Protein AF-A0A1B7MYD4-F1 (afdb_monomer)

Foldseek 3Di:
DPDPDDDDDPPDDCVPQVDPCSVVVADPLHPQCVCVVVQWGFDWDFAQAWKQFPPPRDIDGGRDIFRWTWHFDQADVPHTKIKTWGADPVDRFIWIWIQDPVVRDIDTDDRIGGDDPDDDCVVVVHDDPPPPVPPPQPPDPVSVVVVVVVVVCCCVVPVVVVVVVVVVVVVVCVVCVPVVVVVVVVVVVVVVVVVVVVVVVVVVVCVVVVPDDD

Organism: NCBI:txid1314800

Secondary structure (DSSP, 8-state):
---S--PPPTT--HHHHSSHHHHTT--TTGGGGTTGGGTEEEEEEE-SS-EEETTT--EE-TT-EEEEEEEEEEEETTEEEEEEEEE-SSSS-EEEEEEETTTTEEEEEESEEE---S--TTTTTPPPSS-TTS-S--SSHHHHHHHHHHHHHHIIIIIHHHHHHHHHHHHHHHS-HHHHHHHHHHHHHHHHHHHHHHHHHHHHHHHHHT----

Solvent-accessible surface area (backbone atoms only — not comparable to full-atom values): 12726 Å² total; per-residue (Å²): 133,83,78,88,75,77,92,73,63,94,86,67,48,63,90,81,39,76,43,77,40,54,66,66,76,41,60,93,65,48,80,36,44,75,42,44,93,77,55,28,39,54,40,84,40,60,36,92,53,40,31,30,34,65,75,77,69,47,81,42,60,52,62,50,77,38,77,16,42,34,31,78,77,52,59,62,89,91,47,72,23,42,34,36,40,33,67,48,93,89,48,92,43,56,28,34,37,31,51,36,81,90,77,75,40,76,43,70,78,38,45,43,42,74,60,83,79,78,83,55,39,75,84,71,76,40,79,51,91,62,64,80,83,56,63,79,70,58,94,46,71,63,63,50,50,49,52,53,50,49,51,50,48,44,42,59,71,48,48,47,57,50,50,51,50,53,47,52,53,49,50,62,55,62,76,48,55,65,63,54,50,50,53,52,52,53,50,51,56,54,52,51,50,54,51,51,50,52,50,52,53,51,52,55,48,30,65,76,69,72,53,84,92,128

InterPro domains:
  IPR007590 Saf4/Yju2 protein [PF04502] (6-209)
  IPR007590 Saf4/Yju2 protein [PTHR12111] (4-205)

Nearest PDB structures (foldseek):
  5yzg-assembly1_Y  TM=6.586E-01  e=5.890E-10  Homo sapiens
  6zym-assembly1_u  TM=7.096E-01  e=1.406E-08  Homo sapiens
  6j6q-assembly1_F  TM=5.562E-01  e=5.679E-09  Saccharomyces cerevisiae S288C
  7b9v-assembly1_D  TM=4.934E-01  e=3.045E-09  Saccharomyces cerevisiae
  5lj5-assembly1_D  TM=7.933E-01  e=2.438E-06  Saccharomyces cerevisiae

Structure (mmCIF, N/CA/C/O backbone):
data_AF-A0A1B7MYD4-F1
#
_entry.id   AF-A0A1B7MYD4-F1
#
loop_
_atom_site.group_PDB
_atom_site.id
_atom_site.type_symbol
_atom_site.label_atom_id
_atom_site.label_alt_id
_atom_site.label_comp_id
_atom_site.label_asym_id
_atom_site.label_entity_id
_atom_site.label_seq_id
_atom_site.pdbx_PDB_ins_code
_atom_site.Cartn_x
_atom_site.Cartn_y
_atom_site.Cartn_z
_atom_site.occupancy
_atom_site.B_iso_or_equiv
_atom_site.auth_seq_id
_atom_site.auth_comp_id
_atom_site.auth_asym_id
_atom_site.auth_atom_id
_atom_site.pdbx_PDB_model_num
ATOM 1 N N . MET A 1 1 ? 19.380 27.736 -0.961 1.00 52.41 1 MET A N 1
ATOM 2 C CA . MET A 1 1 ? 19.173 28.518 -2.198 1.00 52.41 1 MET A CA 1
ATOM 3 C C . MET A 1 1 ? 19.553 27.646 -3.382 1.00 52.41 1 MET A C 1
ATOM 5 O O . MET A 1 1 ? 20.668 27.143 -3.414 1.00 52.41 1 MET A O 1
ATOM 9 N N . GLN A 1 2 ? 18.617 27.383 -4.291 1.00 67.00 2 GLN A N 1
ATOM 10 C CA . GLN A 1 2 ? 18.886 26.637 -5.522 1.00 67.00 2 GLN A CA 1
ATOM 11 C C . GLN A 1 2 ? 19.691 27.554 -6.458 1.00 67.00 2 GLN A C 1
ATOM 13 O O . GLN A 1 2 ? 19.323 28.714 -6.629 1.00 67.00 2 GLN A O 1
ATOM 18 N N . GLY A 1 3 ? 20.831 27.093 -6.978 1.00 76.25 3 GLY A N 1
ATOM 19 C CA . GLY A 1 3 ? 21.724 27.937 -7.779 1.00 76.25 3 GLY A CA 1
ATOM 20 C C . GLY A 1 3 ? 21.056 28.401 -9.075 1.00 76.25 3 GLY A C 1
ATOM 21 O O . GLY A 1 3 ? 20.608 27.565 -9.858 1.00 76.25 3 GLY A O 1
ATOM 22 N N . PHE A 1 4 ? 21.003 29.719 -9.293 1.00 79.12 4 PHE A N 1
ATOM 23 C CA . PHE A 1 4 ? 20.390 30.331 -10.481 1.00 79.12 4 PHE A CA 1
ATOM 24 C C . PHE A 1 4 ? 21.188 30.067 -11.763 1.00 79.12 4 PHE A C 1
ATOM 26 O O . PHE A 1 4 ? 20.603 29.827 -12.814 1.00 79.12 4 PHE A O 1
ATOM 33 N N . ASN A 1 5 ? 22.520 30.048 -11.668 1.00 86.31 5 ASN A N 1
ATOM 34 C CA . ASN A 1 5 ? 23.398 29.907 -12.824 1.00 86.31 5 ASN A CA 1
ATOM 35 C C . ASN A 1 5 ? 24.156 28.578 -12.781 1.00 86.31 5 ASN A C 1
ATOM 37 O O . ASN A 1 5 ? 24.665 28.164 -11.738 1.00 86.31 5 ASN A O 1
ATOM 41 N N . LYS A 1 6 ? 24.246 27.917 -13.938 1.00 82.75 6 LYS A N 1
ATOM 42 C CA . LYS A 1 6 ? 25.077 26.728 -14.159 1.00 82.75 6 LYS A CA 1
ATOM 43 C C . LYS A 1 6 ? 26.272 27.135 -15.011 1.00 82.75 6 LYS A C 1
ATOM 45 O O . LYS A 1 6 ? 26.106 27.873 -15.976 1.00 82.75 6 LYS A O 1
ATOM 50 N N . TYR A 1 7 ? 27.460 26.650 -14.663 1.00 85.81 7 TYR A N 1
ATOM 51 C CA . TYR A 1 7 ? 28.643 26.846 -15.494 1.00 85.81 7 TYR A CA 1
ATOM 52 C C . TYR A 1 7 ? 28.530 26.009 -16.774 1.00 85.81 7 TYR A C 1
ATOM 54 O O . TYR A 1 7 ? 28.394 24.782 -16.705 1.00 85.81 7 TYR A O 1
ATOM 62 N N . TYR A 1 8 ? 28.610 26.680 -17.921 1.00 86.44 8 TYR A N 1
ATOM 63 C CA . TYR A 1 8 ? 28.748 26.063 -19.235 1.00 86.44 8 TYR A CA 1
ATOM 64 C C . TYR A 1 8 ? 30.209 26.216 -19.687 1.00 86.44 8 TYR A C 1
ATOM 66 O O . TYR A 1 8 ? 30.733 27.329 -19.621 1.00 86.44 8 TYR A O 1
ATOM 74 N N . PRO A 1 9 ? 30.890 25.126 -20.088 1.00 88.19 9 PRO A N 1
ATOM 75 C CA . PRO A 1 9 ? 32.238 25.196 -20.648 1.00 88.19 9 PRO A CA 1
ATOM 76 C C . PRO A 1 9 ? 32.290 26.111 -21.881 1.00 88.19 9 PRO A C 1
ATOM 78 O O . PRO A 1 9 ? 31.302 26.168 -22.611 1.00 88.19 9 PRO A O 1
ATOM 81 N N . PRO A 1 10 ? 33.422 26.783 -22.151 1.00 88.19 10 PRO A N 1
ATOM 82 C CA . PRO A 1 10 ? 33.559 27.673 -23.307 1.00 88.19 10 PRO A CA 1
ATOM 83 C C . PRO A 1 10 ? 33.382 26.951 -24.653 1.00 88.19 10 PRO A C 1
ATOM 85 O O . PRO A 1 10 ? 32.930 27.567 -25.609 1.00 88.19 10 PRO A O 1
ATOM 88 N N . ASP A 1 11 ? 33.662 25.647 -24.707 1.00 87.81 11 ASP A N 1
ATOM 89 C CA . ASP A 1 11 ? 33.512 24.813 -25.909 1.00 87.81 11 ASP A CA 1
ATOM 90 C C . ASP A 1 11 ? 32.080 24.263 -26.103 1.00 87.81 11 ASP A C 1
ATOM 92 O O . ASP A 1 11 ? 31.819 23.495 -27.029 1.00 87.81 11 ASP A O 1
ATOM 96 N N . TYR A 1 12 ? 31.141 24.584 -25.202 1.00 87.25 12 TYR A N 1
ATOM 97 C CA . TYR A 1 12 ? 29.774 24.066 -25.256 1.00 87.25 12 TYR A CA 1
ATOM 98 C C . TYR A 1 12 ? 28.909 24.857 -26.247 1.00 87.25 12 TYR A C 1
ATOM 100 O O . TYR A 1 12 ? 28.368 25.910 -25.915 1.00 87.25 12 TYR A O 1
ATOM 108 N N . ASP A 1 13 ? 28.693 24.279 -27.427 1.00 86.56 13 ASP A N 1
ATOM 109 C CA . ASP A 1 13 ? 27.669 24.723 -28.377 1.00 86.56 13 ASP A CA 1
ATOM 110 C C . ASP A 1 13 ? 26.293 24.087 -28.064 1.00 86.56 13 ASP A C 1
ATOM 112 O O . ASP A 1 13 ? 26.156 22.855 -28.131 1.00 86.56 13 ASP A O 1
ATOM 116 N N . PRO A 1 14 ? 25.236 24.877 -27.774 1.00 84.31 14 PRO A N 1
ATOM 117 C CA . PRO A 1 14 ? 23.905 24.346 -27.470 1.00 84.31 14 PRO A CA 1
ATOM 118 C C . PRO A 1 14 ? 23.281 23.581 -28.647 1.00 84.31 14 PRO A C 1
ATOM 120 O O . PRO A 1 14 ? 22.632 22.558 -28.422 1.00 84.31 14 PRO A O 1
ATOM 123 N N . ASP A 1 15 ? 23.545 24.012 -29.884 1.00 83.44 15 ASP A N 1
ATOM 124 C CA . ASP A 1 15 ? 22.997 23.393 -31.099 1.00 83.44 15 ASP A CA 1
ATOM 125 C C . ASP A 1 15 ? 23.606 22.015 -31.387 1.00 83.44 15 ASP A C 1
ATOM 127 O O . ASP A 1 15 ? 22.936 21.131 -31.918 1.00 83.44 15 ASP A O 1
ATOM 131 N N . LYS A 1 16 ? 24.873 21.801 -31.004 1.00 82.31 16 LYS A N 1
ATOM 132 C CA . LYS A 1 16 ? 25.587 20.535 -31.233 1.00 82.31 16 LYS A CA 1
ATOM 133 C C . LYS A 1 16 ? 25.416 19.547 -30.088 1.00 82.31 16 LYS A C 1
ATOM 135 O O . LYS A 1 16 ? 25.336 18.344 -30.319 1.00 82.31 16 LYS A O 1
ATOM 140 N N . HIS A 1 17 ? 25.401 20.034 -28.848 1.00 77.06 17 HIS A N 1
ATOM 141 C CA . HIS A 1 17 ? 25.463 19.166 -27.675 1.00 77.06 17 HIS A CA 1
ATOM 142 C C . HIS A 1 17 ? 24.115 18.933 -26.999 1.00 77.06 17 HIS A C 1
ATOM 144 O O . HIS A 1 17 ? 24.024 17.988 -26.220 1.00 77.06 17 HIS A O 1
ATOM 150 N N . THR A 1 18 ? 23.079 19.733 -27.295 1.00 82.38 18 THR A N 1
ATOM 151 C CA . THR A 1 18 ? 21.705 19.674 -26.743 1.00 82.38 18 THR A CA 1
ATOM 152 C C . THR A 1 18 ? 21.609 19.853 -25.217 1.00 82.38 18 THR A C 1
ATOM 154 O O . THR A 1 18 ? 20.800 20.636 -24.729 1.00 82.38 18 THR A O 1
ATOM 157 N N . SER A 1 19 ? 22.419 19.141 -24.428 1.00 83.06 19 SER A N 1
ATOM 158 C CA . SER A 1 19 ? 22.513 19.245 -22.975 1.00 83.06 19 SER A CA 1
ATOM 159 C C . SER A 1 19 ? 23.955 19.103 -22.479 1.00 83.06 19 SER A C 1
ATOM 161 O O . SER A 1 19 ? 24.773 18.376 -23.045 1.00 83.06 19 SER A O 1
ATOM 163 N N . LEU A 1 20 ? 24.250 19.711 -21.327 1.00 83.81 20 LEU A N 1
ATOM 164 C CA . LEU A 1 20 ? 25.555 19.591 -20.661 1.00 83.81 20 LEU A CA 1
ATOM 165 C C . LEU A 1 20 ? 25.910 18.138 -20.283 1.00 83.81 20 LEU A C 1
ATOM 167 O O . LEU A 1 20 ? 27.082 17.781 -20.182 1.00 83.81 20 LEU A O 1
ATOM 171 N N . ASN A 1 21 ? 24.900 17.292 -20.071 1.00 83.75 21 ASN A N 1
ATOM 172 C CA . ASN A 1 21 ? 25.087 15.869 -19.793 1.00 83.75 21 ASN A CA 1
ATOM 173 C C . ASN A 1 21 ? 25.584 15.122 -21.036 1.00 83.75 21 ASN A C 1
ATOM 175 O O . ASN A 1 21 ? 26.547 14.365 -20.938 1.00 83.75 21 ASN A O 1
ATOM 179 N N . ALA A 1 22 ? 24.990 15.404 -22.198 1.00 82.94 22 ALA A N 1
ATOM 180 C CA . ALA A 1 22 ? 25.422 14.850 -23.477 1.00 82.94 22 ALA A CA 1
ATOM 181 C C . ALA A 1 22 ? 26.832 15.329 -23.862 1.00 82.94 22 ALA A C 1
ATOM 183 O O . ALA A 1 22 ? 27.649 14.500 -24.252 1.00 82.94 22 ALA A O 1
ATOM 184 N N . TYR A 1 23 ? 27.168 16.608 -23.626 1.00 84.31 23 TYR A N 1
ATOM 185 C CA . TYR A 1 23 ? 28.543 17.120 -23.776 1.00 84.31 23 TYR A CA 1
ATOM 186 C C . TYR A 1 23 ? 29.566 16.315 -22.956 1.00 84.31 23 TYR A C 1
ATOM 188 O O . TYR A 1 23 ? 30.675 16.049 -23.403 1.00 84.31 23 TYR A O 1
ATOM 196 N N . ARG A 1 24 ? 29.181 15.880 -21.750 1.00 84.00 24 ARG A N 1
ATOM 197 C CA . ARG A 1 24 ? 30.032 15.089 -20.844 1.00 84.00 24 ARG A CA 1
ATOM 198 C C . ARG A 1 24 ? 29.946 13.576 -21.074 1.00 84.00 24 ARG A C 1
ATOM 200 O O . ARG A 1 24 ? 30.520 12.829 -20.284 1.00 84.00 24 ARG A O 1
ATOM 207 N N . GLY A 1 25 ? 29.185 13.114 -22.070 1.00 82.25 25 GLY A N 1
ATOM 208 C CA . GLY A 1 25 ? 28.939 11.689 -22.316 1.00 82.25 25 GLY A CA 1
ATOM 209 C C . GLY A 1 25 ? 28.214 10.970 -21.170 1.00 82.25 25 GLY A C 1
ATOM 210 O O . GLY A 1 25 ? 28.320 9.753 -21.034 1.00 82.25 25 GLY A O 1
ATOM 211 N N . LYS A 1 26 ? 27.501 11.705 -20.306 1.00 84.19 26 LYS A N 1
ATOM 212 C CA . LYS A 1 26 ? 26.784 11.151 -19.150 1.00 84.19 26 LYS A CA 1
ATOM 213 C C . LYS A 1 26 ? 25.286 11.142 -19.406 1.00 84.19 26 LYS A C 1
ATOM 215 O O . LYS A 1 26 ? 24.718 12.101 -19.917 1.00 84.19 26 LYS A O 1
ATOM 220 N N . HIS A 1 27 ? 24.618 10.079 -18.973 1.00 84.12 27 HIS A N 1
ATOM 221 C CA . HIS A 1 27 ? 23.161 10.049 -18.965 1.00 84.12 27 HIS A CA 1
ATOM 222 C C . HIS A 1 27 ? 22.612 10.914 -17.818 1.00 84.12 27 HIS A C 1
ATOM 224 O O . HIS A 1 27 ? 23.169 10.918 -16.720 1.00 84.12 27 HIS A O 1
ATOM 230 N N . ALA A 1 28 ? 21.487 11.604 -18.032 1.00 85.12 28 ALA A N 1
ATOM 231 C CA . ALA A 1 28 ? 20.892 12.496 -17.027 1.00 85.12 28 ALA A CA 1
ATOM 232 C C . ALA A 1 28 ? 20.518 11.783 -15.714 1.00 85.12 28 ALA A C 1
ATOM 234 O O . ALA A 1 28 ? 20.551 12.378 -14.642 1.00 85.12 28 ALA A O 1
ATOM 235 N N . LEU A 1 29 ? 20.187 10.493 -15.800 1.00 83.50 29 LEU A N 1
ATOM 236 C CA . LEU A 1 29 ? 19.854 9.645 -14.650 1.00 83.50 29 LEU A CA 1
ATOM 237 C C . LEU A 1 29 ? 21.083 8.966 -14.006 1.00 83.50 29 LEU A C 1
ATOM 239 O O . LEU A 1 29 ? 20.916 8.219 -13.041 1.00 83.50 29 LEU A O 1
ATOM 243 N N . GLY A 1 30 ? 22.296 9.209 -14.518 1.00 86.44 30 GLY A N 1
ATOM 244 C CA . GLY A 1 30 ? 23.546 8.650 -13.992 1.00 86.44 30 GLY A CA 1
ATOM 245 C C . GLY A 1 30 ? 23.508 7.125 -13.844 1.00 86.44 30 GLY A C 1
ATOM 246 O O . GLY A 1 30 ? 22.970 6.423 -14.702 1.00 86.44 30 GLY A O 1
ATOM 247 N N . ASP A 1 31 ? 24.007 6.622 -12.713 1.00 85.38 31 ASP A N 1
ATOM 248 C CA . ASP A 1 31 ? 24.109 5.184 -12.406 1.00 85.38 31 ASP A CA 1
ATOM 249 C C . ASP A 1 31 ? 22.765 4.447 -12.410 1.00 85.38 31 ASP A C 1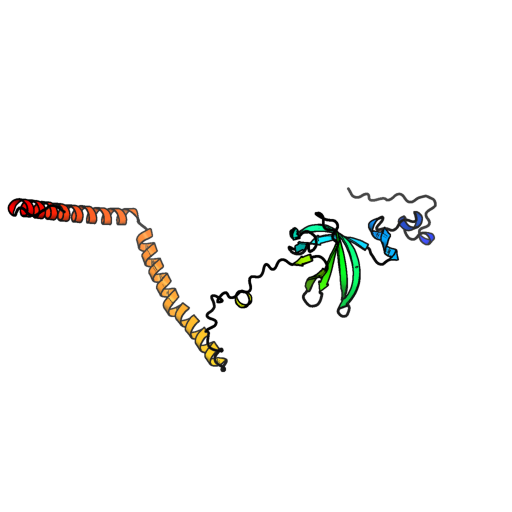
ATOM 251 O O . ASP A 1 31 ? 22.711 3.229 -12.605 1.00 85.38 31 ASP A O 1
ATOM 255 N N . ARG A 1 32 ? 21.647 5.166 -12.243 1.00 87.44 32 ARG A N 1
ATOM 256 C CA . ARG A 1 32 ? 20.309 4.560 -12.307 1.00 87.44 32 ARG A CA 1
ATOM 257 C C . ARG A 1 32 ? 19.983 4.034 -13.702 1.00 87.44 32 ARG A C 1
ATOM 259 O O . ARG A 1 32 ? 19.210 3.085 -13.820 1.00 87.44 32 ARG A O 1
ATOM 266 N N . ALA A 1 33 ? 20.583 4.627 -14.734 1.00 88.56 33 ALA A N 1
ATOM 267 C CA . ALA A 1 33 ? 20.432 4.241 -16.134 1.00 88.56 33 ALA A CA 1
ATOM 268 C C . ALA A 1 33 ? 21.519 3.269 -16.624 1.00 88.56 33 ALA A C 1
ATOM 270 O O . ALA A 1 33 ? 21.592 2.991 -17.816 1.00 88.56 33 ALA A O 1
ATOM 27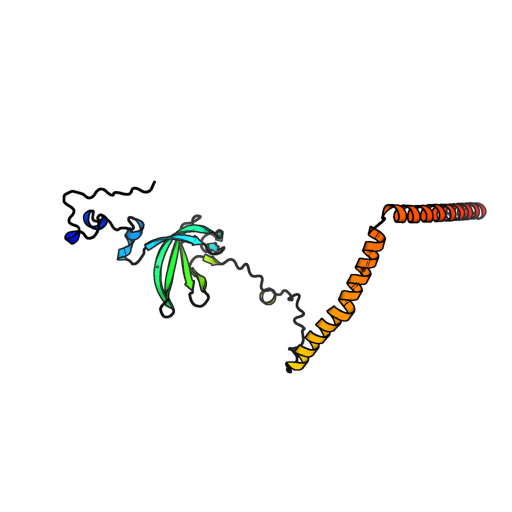1 N N . ARG A 1 34 ? 22.336 2.691 -15.732 1.00 88.00 34 ARG A N 1
ATOM 272 C CA . ARG A 1 34 ? 23.407 1.752 -16.120 1.00 88.00 34 ARG A CA 1
ATOM 273 C C . ARG A 1 34 ? 22.926 0.496 -16.870 1.00 88.00 34 ARG A C 1
ATOM 275 O O . ARG A 1 34 ? 23.743 -0.178 -17.475 1.00 88.00 34 ARG A O 1
ATOM 282 N N . LYS A 1 35 ? 21.635 0.146 -16.759 1.00 88.75 35 LYS A N 1
ATOM 283 C CA . LYS A 1 35 ? 20.995 -1.004 -17.434 1.00 88.75 35 LYS A CA 1
ATOM 284 C C . LYS A 1 35 ? 19.915 -0.571 -18.440 1.00 88.75 35 LYS A C 1
ATOM 286 O O . LYS A 1 35 ? 18.997 -1.340 -18.740 1.00 88.75 35 LYS A O 1
ATOM 291 N N . LEU A 1 36 ? 19.972 0.681 -18.904 1.00 87.88 36 LEU A N 1
ATOM 292 C CA . LEU A 1 36 ? 18.958 1.244 -19.797 1.00 87.88 36 LEU A CA 1
ATOM 293 C C . LEU A 1 36 ? 18.957 0.562 -21.173 1.00 87.88 36 LEU A C 1
ATOM 295 O O . LEU A 1 36 ? 17.896 0.422 -21.772 1.00 87.88 36 LEU A O 1
ATOM 299 N N . ASP A 1 37 ? 20.112 0.059 -21.613 1.00 86.69 37 ASP A N 1
ATOM 300 C CA . ASP A 1 37 ? 20.289 -0.819 -22.779 1.00 86.69 37 ASP A CA 1
ATOM 301 C C . ASP A 1 37 ? 19.358 -2.044 -22.739 1.00 86.69 37 ASP A C 1
ATOM 303 O O . ASP A 1 37 ? 18.837 -2.475 -23.763 1.00 86.69 37 ASP A O 1
ATOM 307 N N . LYS A 1 38 ? 19.077 -2.564 -21.538 1.00 87.56 38 LYS A N 1
ATOM 308 C CA . LYS A 1 38 ? 18.174 -3.705 -21.303 1.00 87.56 38 LYS A CA 1
ATOM 309 C C . LYS A 1 38 ? 16.728 -3.281 -21.027 1.00 87.56 38 LYS A C 1
ATOM 311 O O . LYS A 1 38 ? 15.904 -4.118 -20.658 1.00 87.56 38 LYS A O 1
ATOM 316 N N . GLY A 1 39 ? 16.421 -1.986 -21.136 1.00 88.62 39 GLY A N 1
ATOM 317 C CA . GLY A 1 39 ? 15.129 -1.407 -20.764 1.00 88.62 39 GLY A CA 1
ATOM 318 C C . GLY A 1 39 ? 14.860 -1.414 -19.255 1.00 88.62 39 GLY A C 1
ATOM 319 O O . GLY A 1 39 ? 13.700 -1.348 -18.842 1.00 88.62 39 GLY A O 1
ATOM 320 N N . ILE A 1 40 ? 15.909 -1.531 -18.430 1.00 92.94 40 ILE A N 1
ATOM 321 C CA . ILE A 1 40 ? 15.806 -1.601 -16.969 1.00 92.94 40 ILE A CA 1
ATOM 322 C C . ILE A 1 40 ? 16.283 -0.281 -16.365 1.00 92.94 40 ILE A C 1
ATOM 324 O O . ILE A 1 40 ? 17.439 0.115 -16.522 1.00 92.94 40 ILE A O 1
ATOM 328 N N . LEU A 1 41 ? 15.404 0.375 -15.609 1.00 93.81 41 LEU A N 1
ATOM 329 C CA . LEU A 1 41 ? 15.733 1.573 -14.842 1.00 93.81 41 LEU A CA 1
ATOM 330 C C . LEU A 1 41 ? 15.784 1.238 -13.354 1.00 93.81 41 LEU A C 1
ATOM 332 O O . LEU A 1 41 ? 14.847 0.659 -12.812 1.00 93.81 41 LEU A O 1
ATOM 336 N N . ILE A 1 42 ? 16.845 1.648 -12.663 1.00 94.56 42 ILE A N 1
ATOM 337 C CA . ILE A 1 42 ? 16.920 1.460 -11.212 1.00 94.56 42 ILE A CA 1
ATOM 338 C C . ILE A 1 42 ? 16.139 2.582 -10.527 1.00 94.56 42 ILE A C 1
ATOM 340 O O . ILE A 1 42 ? 16.440 3.772 -10.677 1.00 94.56 42 ILE A O 1
ATOM 344 N N . THR A 1 43 ? 15.111 2.216 -9.769 1.00 94.56 43 THR A N 1
ATOM 345 C CA . THR A 1 43 ? 14.228 3.155 -9.070 1.00 94.56 43 THR A CA 1
ATOM 346 C C . THR A 1 43 ? 14.112 2.817 -7.597 1.00 94.56 43 THR A C 1
ATOM 348 O O . THR A 1 43 ? 14.138 1.648 -7.228 1.00 94.56 43 THR A O 1
ATOM 351 N N . ARG A 1 44 ? 13.957 3.840 -6.752 1.00 94.69 44 ARG A N 1
ATOM 352 C CA . ARG A 1 44 ? 13.646 3.627 -5.341 1.00 94.69 44 ARG A CA 1
ATOM 353 C C . ARG A 1 44 ? 12.158 3.311 -5.221 1.00 94.69 44 ARG A C 1
ATOM 355 O O . ARG A 1 44 ? 11.343 4.143 -5.604 1.00 94.69 44 ARG A O 1
ATOM 362 N N . PHE A 1 45 ? 11.842 2.106 -4.772 1.00 95.25 45 PHE A N 1
ATOM 363 C CA . PHE A 1 45 ? 10.483 1.584 -4.672 1.00 95.25 45 PHE A CA 1
ATOM 364 C C . PHE A 1 45 ? 10.160 1.308 -3.205 1.00 95.25 45 PHE A C 1
ATOM 366 O O . PHE A 1 45 ? 10.970 0.701 -2.504 1.00 95.25 45 PHE A O 1
ATOM 373 N N . GLU A 1 46 ? 9.014 1.786 -2.739 1.00 95.81 46 GLU A N 1
ATOM 374 C CA . GLU A 1 46 ? 8.479 1.506 -1.406 1.00 95.81 46 GLU A CA 1
ATOM 375 C C . GLU A 1 46 ? 7.442 0.394 -1.529 1.00 95.81 46 GLU A C 1
ATOM 377 O O . GLU A 1 46 ? 6.632 0.412 -2.456 1.00 95.81 46 GLU A O 1
ATOM 382 N N . LEU A 1 47 ? 7.486 -0.591 -0.631 1.00 94.44 47 LEU A N 1
ATOM 383 C CA . LEU A 1 47 ? 6.523 -1.687 -0.680 1.00 94.44 47 LEU A CA 1
ATOM 384 C C . LEU A 1 47 ? 5.106 -1.194 -0.343 1.00 94.44 47 LEU A C 1
ATOM 386 O O . LEU A 1 47 ? 4.928 -0.600 0.721 1.00 94.44 47 LEU A O 1
ATOM 390 N N . PRO A 1 48 ? 4.104 -1.463 -1.201 1.00 92.75 48 PRO A N 1
ATOM 391 C CA . PRO A 1 48 ? 2.734 -0.992 -0.996 1.00 92.75 48 PRO A CA 1
ATOM 392 C C . PRO A 1 48 ? 1.955 -1.791 0.057 1.00 92.75 48 PRO A C 1
ATOM 394 O O . PRO A 1 48 ? 0.956 -1.297 0.559 1.00 92.75 48 PRO A O 1
ATOM 397 N N . PHE A 1 49 ? 2.390 -3.008 0.389 1.00 93.44 49 PHE A N 1
ATOM 398 C CA . PHE A 1 49 ? 1.758 -3.883 1.378 1.00 93.44 49 PHE A CA 1
ATOM 399 C C . PHE A 1 49 ? 2.798 -4.798 2.035 1.00 93.44 49 PHE A C 1
ATOM 401 O O . PHE A 1 49 ? 3.942 -4.896 1.578 1.00 93.44 49 PHE A O 1
ATOM 408 N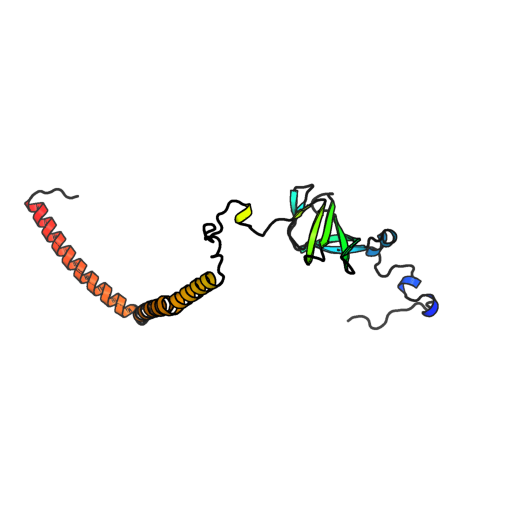 N . ASN A 1 50 ? 2.388 -5.469 3.109 1.00 94.31 50 ASN A N 1
ATOM 409 C CA . ASN A 1 50 ? 3.199 -6.444 3.830 1.00 94.31 50 ASN A CA 1
ATOM 410 C C . ASN A 1 50 ? 3.408 -7.716 2.993 1.00 94.31 50 ASN A C 1
ATOM 412 O O . ASN A 1 50 ? 2.463 -8.254 2.411 1.00 94.31 50 ASN A O 1
ATOM 416 N N . ILE A 1 51 ? 4.644 -8.217 2.941 1.00 94.50 51 ILE A N 1
ATOM 417 C CA . ILE A 1 51 ? 4.990 -9.431 2.187 1.00 94.50 51 ILE A CA 1
ATOM 418 C C . ILE A 1 51 ? 5.799 -10.414 3.030 1.00 94.50 51 ILE A C 1
ATOM 420 O O . ILE A 1 51 ? 6.591 -10.030 3.888 1.00 94.50 51 ILE A O 1
ATOM 424 N N . TRP A 1 52 ? 5.651 -11.693 2.719 1.00 94.81 52 TRP A N 1
ATOM 425 C CA . TRP A 1 52 ? 6.490 -12.785 3.192 1.00 94.81 52 TRP A CA 1
ATOM 426 C C . TRP A 1 52 ? 7.464 -13.175 2.086 1.00 94.81 52 TRP A C 1
ATOM 428 O O . TRP A 1 52 ? 7.053 -13.472 0.962 1.00 94.81 52 TRP A O 1
ATOM 438 N N . CYS A 1 53 ? 8.764 -13.156 2.373 1.00 94.88 53 CYS A N 1
ATOM 439 C CA . CYS A 1 53 ? 9.763 -13.567 1.390 1.00 94.88 53 CYS A CA 1
ATOM 440 C C . CYS A 1 53 ? 9.687 -15.081 1.156 1.00 94.88 53 CYS A C 1
ATOM 442 O O . CYS A 1 53 ? 9.790 -15.844 2.108 1.00 94.88 53 CYS A O 1
ATOM 444 N N . GLY A 1 54 ? 9.588 -15.525 -0.099 1.00 93.06 54 GLY A N 1
ATOM 445 C CA . GLY A 1 54 ? 9.476 -16.954 -0.417 1.00 93.06 54 GLY A CA 1
ATOM 446 C C . GLY A 1 54 ? 10.760 -17.763 -0.192 1.00 93.06 54 GLY A C 1
ATOM 447 O O . GLY A 1 54 ? 10.708 -18.985 -0.188 1.00 93.06 54 GLY A O 1
ATOM 448 N N . THR A 1 55 ? 11.917 -17.109 -0.021 1.00 92.44 55 THR A N 1
ATOM 449 C CA . THR A 1 55 ? 13.204 -17.794 0.203 1.00 92.44 55 THR A CA 1
ATOM 450 C C . THR A 1 55 ? 13.533 -17.950 1.687 1.00 92.44 55 THR A C 1
ATOM 452 O O . THR A 1 55 ? 13.927 -19.030 2.110 1.00 92.44 55 THR A O 1
ATOM 455 N N . CYS A 1 56 ? 13.398 -16.883 2.483 1.00 92.94 56 CYS A N 1
ATOM 456 C CA . CYS A 1 56 ? 13.746 -16.900 3.909 1.00 92.94 56 CYS A CA 1
ATOM 457 C C . CYS A 1 56 ? 12.536 -16.920 4.853 1.00 92.94 56 CYS A C 1
ATOM 459 O O . CYS A 1 56 ? 12.735 -16.940 6.061 1.00 92.94 56 CYS A O 1
ATOM 461 N N . ASN A 1 57 ? 11.305 -16.879 4.328 1.00 93.06 57 ASN A N 1
ATOM 462 C CA . ASN A 1 57 ? 10.048 -16.831 5.089 1.00 93.06 57 ASN A CA 1
ATOM 463 C C . ASN A 1 57 ? 9.970 -15.715 6.145 1.00 93.06 57 ASN A C 1
ATOM 465 O O . ASN A 1 57 ? 9.116 -15.745 7.026 1.00 93.06 57 ASN A O 1
ATOM 469 N N . ASN A 1 58 ? 10.820 -14.694 6.038 1.00 92.88 58 ASN A N 1
ATOM 470 C CA . ASN A 1 58 ? 10.765 -13.529 6.905 1.00 92.88 58 ASN A CA 1
ATOM 471 C C . ASN A 1 58 ? 9.742 -12.513 6.392 1.00 92.88 58 ASN A C 1
ATOM 473 O O . ASN A 1 58 ? 9.561 -12.332 5.181 1.00 92.88 58 ASN A O 1
ATOM 477 N N . HIS A 1 59 ? 9.115 -11.819 7.338 1.00 93.56 59 HIS A N 1
ATOM 478 C CA . HIS A 1 59 ? 8.180 -10.737 7.074 1.00 93.56 59 HIS A CA 1
ATOM 479 C C . HIS A 1 59 ? 8.915 -9.456 6.666 1.00 93.56 59 HIS A C 1
ATOM 481 O O . HIS A 1 59 ? 9.887 -9.044 7.302 1.00 93.56 59 HIS A O 1
ATOM 487 N N . ILE A 1 60 ? 8.414 -8.794 5.628 1.00 94.25 60 ILE A N 1
ATOM 488 C CA . ILE A 1 60 ? 8.861 -7.477 5.191 1.00 94.25 60 ILE A CA 1
ATOM 489 C C . ILE A 1 60 ? 7.664 -6.536 5.281 1.00 94.25 60 ILE A C 1
ATOM 491 O O . ILE A 1 60 ? 6.644 -6.739 4.621 1.00 94.25 60 ILE A O 1
ATOM 495 N N . GLY A 1 61 ? 7.825 -5.494 6.093 1.00 94.12 61 GLY A N 1
ATOM 496 C CA . GLY A 1 61 ? 6.790 -4.497 6.315 1.00 94.12 61 GLY A CA 1
ATOM 497 C C . GLY A 1 61 ? 6.491 -3.636 5.085 1.00 94.12 61 GLY A C 1
ATOM 498 O O . GLY A 1 61 ? 7.361 -3.374 4.247 1.00 94.12 61 GLY A O 1
ATOM 499 N N . MET A 1 62 ? 5.263 -3.133 5.028 1.00 94.31 62 MET A N 1
ATOM 500 C CA . MET A 1 62 ? 4.851 -2.046 4.148 1.00 94.31 62 MET A CA 1
ATOM 501 C C . MET A 1 62 ? 5.757 -0.818 4.353 1.00 94.31 62 MET A C 1
ATOM 503 O O . MET A 1 62 ? 6.186 -0.516 5.465 1.00 94.31 62 MET A O 1
ATOM 507 N N . GLY A 1 63 ? 6.073 -0.109 3.268 1.00 93.88 63 GLY A N 1
ATOM 508 C CA . GLY A 1 63 ? 6.896 1.105 3.288 1.00 93.88 63 GLY A CA 1
ATOM 509 C C . GLY A 1 63 ? 8.411 0.870 3.295 1.00 93.88 63 GLY A C 1
ATOM 510 O O . GLY A 1 63 ? 9.180 1.827 3.178 1.00 93.88 63 GLY A O 1
ATOM 511 N N . VAL A 1 64 ? 8.884 -0.381 3.370 1.00 94.31 64 VAL A N 1
ATOM 512 C CA . VAL A 1 64 ? 10.322 -0.675 3.249 1.00 94.31 64 VAL A CA 1
ATOM 513 C C . VAL A 1 64 ? 10.820 -0.292 1.849 1.00 94.31 64 VAL A C 1
ATOM 515 O O . VAL A 1 64 ? 10.225 -0.645 0.829 1.00 94.31 64 VAL A O 1
ATOM 518 N N . ARG A 1 65 ? 11.932 0.451 1.808 1.00 95.69 65 ARG A N 1
ATOM 519 C CA . ARG A 1 65 ? 12.523 1.030 0.592 1.00 95.69 65 ARG A CA 1
ATOM 520 C C . ARG A 1 65 ? 13.542 0.094 -0.051 1.00 95.69 65 ARG A C 1
ATOM 522 O O . ARG A 1 65 ? 14.548 -0.232 0.572 1.00 95.69 65 ARG A O 1
ATOM 529 N N . TYR A 1 66 ? 13.367 -0.193 -1.338 1.00 95.50 66 TYR A N 1
ATOM 530 C CA . TYR A 1 66 ? 14.283 -0.993 -2.151 1.00 95.50 66 TYR A CA 1
ATOM 531 C C . TYR A 1 66 ? 14.835 -0.224 -3.348 1.00 95.50 66 TYR A C 1
ATOM 533 O O . TYR A 1 66 ? 14.180 0.649 -3.917 1.00 95.50 66 TYR A O 1
ATOM 541 N N . ASN A 1 67 ? 16.040 -0.605 -3.771 1.00 94.44 67 ASN A N 1
ATOM 542 C CA . ASN A 1 67 ? 16.541 -0.293 -5.105 1.00 94.44 67 ASN A CA 1
ATOM 543 C C . ASN A 1 67 ? 15.985 -1.346 -6.071 1.00 94.44 67 ASN A C 1
ATOM 545 O O . ASN A 1 67 ? 16.546 -2.433 -6.196 1.00 94.44 67 ASN A O 1
ATOM 549 N N . ALA A 1 68 ? 14.862 -1.031 -6.708 1.00 95.44 68 ALA A N 1
ATOM 550 C CA . ALA A 1 68 ? 14.158 -1.930 -7.609 1.00 95.44 68 ALA A CA 1
ATOM 551 C C . ALA A 1 68 ? 14.638 -1.770 -9.052 1.00 95.44 68 ALA A C 1
ATO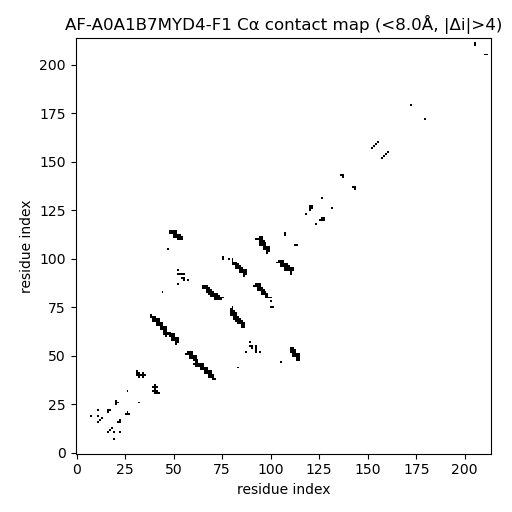M 553 O O . ALA A 1 68 ? 14.901 -0.659 -9.523 1.00 95.44 68 ALA A O 1
ATOM 554 N N . GLU A 1 69 ? 14.693 -2.882 -9.774 1.00 95.62 69 GLU A N 1
ATOM 555 C CA . GLU A 1 69 ? 14.841 -2.898 -11.223 1.00 95.62 69 GLU A CA 1
ATOM 556 C C . GLU A 1 69 ? 13.455 -2.754 -11.860 1.00 95.62 69 GLU A C 1
ATOM 558 O O . GLU A 1 69 ? 12.673 -3.704 -11.877 1.00 95.62 69 GLU A O 1
ATOM 563 N N . LYS A 1 70 ? 13.144 -1.551 -12.354 1.00 95.88 70 LYS A N 1
ATOM 564 C CA . LYS A 1 70 ? 11.897 -1.245 -13.057 1.00 95.88 70 LYS A CA 1
ATOM 565 C C . LYS A 1 70 ? 12.028 -1.625 -14.528 1.00 95.88 70 LYS A C 1
ATOM 567 O O . LYS A 1 70 ? 12.874 -1.071 -15.233 1.00 95.88 70 LYS A O 1
ATOM 572 N N . LYS A 1 71 ? 11.147 -2.504 -15.003 1.00 95.75 71 LYS A N 1
ATOM 573 C CA . LYS A 1 71 ? 11.042 -2.932 -16.404 1.00 95.75 71 LYS A CA 1
ATOM 574 C C . LYS A 1 71 ? 9.597 -2.801 -16.887 1.00 95.75 71 LYS A C 1
ATOM 576 O O . LYS A 1 71 ? 8.667 -3.071 -16.135 1.00 95.75 71 LYS A O 1
ATOM 581 N N . LYS A 1 72 ? 9.385 -2.402 -18.144 1.00 95.50 72 LYS A N 1
ATOM 582 C CA . LYS A 1 72 ? 8.065 -2.492 -18.795 1.00 95.50 72 LYS A CA 1
ATOM 583 C C . LYS A 1 72 ? 7.881 -3.914 -19.333 1.00 95.50 72 LYS A C 1
ATOM 585 O O . LYS A 1 72 ? 8.702 -4.357 -20.133 1.00 95.50 72 LYS A O 1
ATOM 590 N N . VAL A 1 73 ? 6.846 -4.621 -18.880 1.00 94.25 73 VAL A N 1
ATOM 591 C CA . VAL A 1 73 ? 6.589 -6.029 -19.261 1.00 94.25 73 VAL A CA 1
ATOM 592 C C . VAL A 1 73 ? 5.413 -6.151 -20.224 1.00 94.25 73 VAL A C 1
ATOM 594 O O . VAL A 1 73 ? 5.451 -6.978 -21.127 1.00 94.25 73 VAL A O 1
ATOM 597 N N . GLY A 1 74 ? 4.408 -5.287 -20.095 1.00 94.12 74 GLY A N 1
ATOM 598 C CA . GLY A 1 74 ? 3.234 -5.302 -20.961 1.00 94.12 74 GLY A CA 1
ATOM 599 C C . GLY A 1 74 ? 2.477 -3.982 -20.934 1.00 94.12 74 GLY A C 1
ATOM 600 O O . GLY A 1 74 ? 3.011 -2.948 -20.514 1.00 94.12 74 GLY A O 1
ATOM 601 N N . ALA A 1 75 ? 1.227 -4.016 -21.381 1.00 95.19 75 ALA A N 1
ATOM 602 C CA . ALA A 1 75 ? 0.292 -2.907 -21.272 1.00 95.19 75 ALA A CA 1
ATOM 603 C C . ALA A 1 75 ? -1.134 -3.434 -21.070 1.00 95.19 75 ALA A C 1
ATOM 605 O O . ALA A 1 75 ? -1.511 -4.448 -21.652 1.00 95.19 75 ALA A O 1
ATOM 606 N N . TYR A 1 76 ? -1.909 -2.729 -20.252 1.00 94.25 76 TYR A N 1
ATOM 607 C CA . TYR A 1 76 ? -3.354 -2.875 -20.145 1.00 94.25 76 TYR A CA 1
ATOM 608 C C . TYR A 1 76 ? -3.993 -1.735 -20.943 1.00 94.25 76 TYR A C 1
ATOM 610 O O . TYR A 1 76 ? -3.940 -0.577 -20.526 1.00 94.25 76 TYR A O 1
ATOM 618 N N . TYR A 1 77 ? -4.518 -2.048 -22.130 1.00 94.50 77 TYR A N 1
ATOM 619 C CA . TYR A 1 77 ? -4.888 -1.060 -23.151 1.00 94.50 77 TYR A CA 1
ATOM 620 C C . TYR A 1 77 ? -3.728 -0.090 -23.455 1.00 94.50 77 TYR A C 1
ATOM 622 O O . TYR A 1 77 ? -2.703 -0.504 -23.995 1.00 94.50 77 TYR A O 1
ATOM 630 N N . SER A 1 78 ? -3.860 1.190 -23.097 1.00 94.56 78 SER A N 1
ATOM 631 C CA . SER A 1 78 ? -2.825 2.217 -23.266 1.00 94.56 78 SER A CA 1
ATOM 632 C C . SER A 1 78 ? -1.886 2.351 -22.059 1.00 94.56 78 SER A C 1
ATOM 634 O O . SER A 1 78 ? -0.823 2.966 -22.172 1.00 94.56 78 SER A O 1
ATOM 636 N N . THR A 1 79 ? -2.233 1.777 -20.902 1.00 95.31 79 THR A N 1
ATOM 637 C CA . THR A 1 79 ? -1.470 1.929 -19.657 1.00 95.31 79 THR A CA 1
ATOM 638 C C . THR A 1 79 ? -0.364 0.872 -19.557 1.00 95.31 79 THR A C 1
ATOM 640 O O . THR A 1 79 ? -0.655 -0.322 -19.588 1.00 95.31 79 THR A O 1
ATOM 643 N N . PRO A 1 80 ? 0.919 1.251 -19.411 1.00 95.69 80 PRO A N 1
ATOM 644 C CA . PRO A 1 80 ? 2.012 0.289 -19.307 1.00 95.69 80 PRO A CA 1
ATOM 645 C C . PRO A 1 80 ? 1.983 -0.470 -17.974 1.00 95.69 80 PRO A C 1
ATOM 647 O O . PRO A 1 80 ? 1.831 0.130 -16.912 1.00 95.69 80 PRO A O 1
ATOM 650 N N . ILE A 1 81 ? 2.221 -1.779 -18.039 1.00 96.94 81 ILE A N 1
ATOM 651 C CA . ILE A 1 81 ? 2.432 -2.637 -16.873 1.00 96.94 81 ILE A CA 1
ATOM 652 C C . ILE A 1 81 ? 3.927 -2.658 -16.561 1.00 96.94 81 ILE A C 1
ATOM 654 O O . ILE A 1 81 ? 4.752 -3.072 -17.389 1.00 96.94 81 ILE A O 1
ATOM 658 N N . TYR A 1 82 ? 4.272 -2.201 -15.361 1.00 96.75 82 TYR A N 1
ATOM 659 C CA . TYR A 1 82 ? 5.634 -2.211 -14.853 1.00 96.75 82 TYR A CA 1
ATOM 660 C C . TYR A 1 82 ? 5.851 -3.391 -13.916 1.00 96.75 82 TYR A C 1
ATOM 662 O O . TYR A 1 82 ? 5.032 -3.665 -13.045 1.00 96.75 82 TYR A O 1
ATOM 670 N N . SER A 1 83 ? 6.997 -4.037 -14.090 1.00 96.56 83 SER A N 1
ATOM 671 C CA . SER A 1 83 ? 7.569 -5.005 -13.167 1.00 96.56 83 SER A CA 1
ATOM 672 C C . SER A 1 83 ? 8.677 -4.342 -12.361 1.00 96.56 83 SER A C 1
ATOM 674 O O . SER A 1 83 ? 9.523 -3.629 -12.911 1.00 96.56 83 SER A O 1
ATOM 676 N N . PHE A 1 84 ? 8.649 -4.580 -11.057 1.00 97.00 84 PHE A N 1
ATOM 677 C CA . PHE A 1 84 ? 9.637 -4.153 -10.085 1.00 97.00 84 PHE A CA 1
ATOM 678 C C . PHE A 1 84 ? 10.285 -5.394 -9.494 1.00 97.00 84 PHE A C 1
ATOM 680 O O . PHE A 1 84 ? 9.679 -6.106 -8.691 1.00 97.00 84 PHE A O 1
ATOM 687 N N . ARG A 1 85 ? 11.533 -5.646 -9.890 1.00 96.25 85 ARG A N 1
ATOM 688 C CA . ARG A 1 85 ? 12.327 -6.733 -9.321 1.00 96.25 85 ARG A CA 1
ATOM 689 C C . ARG A 1 85 ? 13.182 -6.201 -8.177 1.00 96.25 85 ARG A C 1
ATOM 691 O O . ARG A 1 85 ? 14.027 -5.327 -8.387 1.00 96.25 85 ARG A O 1
ATOM 698 N N . CYS A 1 86 ? 12.977 -6.736 -6.982 1.00 95.00 86 CYS A N 1
ATOM 699 C CA . CYS A 1 86 ? 13.639 -6.308 -5.753 1.00 95.00 86 CYS A CA 1
ATOM 700 C C . CYS A 1 86 ? 14.442 -7.467 -5.156 1.00 95.00 86 CYS A C 1
ATOM 702 O O . CYS A 1 86 ? 14.019 -8.621 -5.209 1.00 95.00 86 CYS A O 1
ATOM 704 N N . LYS A 1 87 ? 15.601 -7.153 -4.572 1.00 95.06 87 LYS A N 1
ATOM 705 C CA . LYS A 1 87 ? 16.383 -8.102 -3.773 1.00 95.06 87 LYS A CA 1
ATOM 706 C C . LYS A 1 87 ? 15.946 -7.991 -2.315 1.00 95.06 87 LYS A C 1
ATOM 708 O O . LYS A 1 87 ? 15.845 -6.873 -1.809 1.00 95.06 87 LYS A O 1
ATOM 713 N N . CYS A 1 88 ? 15.702 -9.114 -1.647 1.00 94.38 88 CYS A N 1
ATOM 714 C CA . CYS A 1 88 ? 15.409 -9.136 -0.217 1.00 94.38 88 CYS A CA 1
ATOM 715 C C . CYS A 1 88 ? 16.571 -8.516 0.584 1.00 94.38 88 CYS A C 1
ATOM 717 O O . CYS A 1 88 ? 17.735 -8.649 0.218 1.00 94.38 88 CYS A O 1
ATOM 719 N N . HIS A 1 89 ? 16.266 -7.800 1.669 1.00 90.56 89 HIS A N 1
ATOM 720 C CA . HIS A 1 89 ? 17.300 -7.214 2.534 1.00 90.56 89 HIS A CA 1
ATOM 721 C C . HIS A 1 89 ? 17.854 -8.219 3.558 1.00 90.56 89 HIS A C 1
ATOM 723 O O . HIS A 1 89 ? 18.920 -7.988 4.118 1.00 90.56 89 HIS A O 1
ATOM 729 N N . LEU A 1 90 ? 17.137 -9.325 3.788 1.00 91.31 90 LEU A N 1
ATOM 730 C CA . LEU A 1 90 ? 17.500 -10.381 4.740 1.00 91.31 90 LEU A CA 1
ATOM 731 C C . LEU A 1 90 ? 18.176 -11.585 4.068 1.00 91.31 90 LEU A C 1
ATOM 733 O O . LEU A 1 90 ? 18.798 -12.388 4.750 1.00 91.31 90 LEU A O 1
ATOM 737 N N . CYS A 1 91 ? 18.029 -11.752 2.751 1.00 93.25 91 CYS A N 1
ATOM 738 C CA . CYS A 1 91 ? 18.618 -12.866 2.004 1.00 93.25 91 CYS A CA 1
ATOM 739 C C . CYS A 1 91 ? 18.934 -12.468 0.558 1.00 93.25 91 CYS A C 1
ATOM 741 O O . CYS A 1 91 ? 18.536 -11.404 0.092 1.00 93.25 91 CYS A O 1
ATOM 743 N N . ASP A 1 92 ? 19.593 -13.354 -0.187 1.00 93.06 92 ASP A N 1
ATOM 744 C CA . ASP A 1 92 ? 19.906 -13.133 -1.604 1.00 93.06 92 ASP A CA 1
ATOM 745 C C . ASP A 1 92 ? 18.753 -13.457 -2.571 1.00 93.06 92 ASP A C 1
ATOM 747 O O . ASP A 1 92 ? 18.921 -13.389 -3.791 1.00 93.06 92 ASP A O 1
ATOM 751 N N . GLY A 1 93 ? 17.571 -13.767 -2.032 1.00 93.94 93 GLY A N 1
ATOM 752 C CA . GLY A 1 93 ? 16.356 -14.007 -2.802 1.00 93.94 93 GLY A CA 1
ATOM 753 C C . GLY A 1 93 ? 15.870 -12.757 -3.537 1.00 93.94 93 GLY A C 1
ATOM 754 O O . GLY A 1 93 ? 15.938 -11.633 -3.027 1.00 93.94 93 GLY A O 1
ATOM 755 N N . TRP A 1 94 ? 15.342 -12.964 -4.740 1.00 95.00 94 TRP A N 1
ATOM 756 C CA . TRP A 1 94 ? 14.698 -11.928 -5.543 1.00 95.00 94 TRP A CA 1
ATOM 757 C C . TRP A 1 94 ? 13.200 -12.176 -5.602 1.00 95.00 94 TRP A C 1
ATOM 759 O O . TRP A 1 94 ? 12.760 -13.316 -5.733 1.00 95.00 94 TRP A O 1
ATOM 769 N N . PHE A 1 95 ? 12.431 -11.098 -5.552 1.00 95.62 95 PHE A N 1
ATOM 770 C CA . PHE A 1 95 ? 10.989 -11.134 -5.742 1.00 95.62 95 PHE A CA 1
ATOM 771 C C . PHE A 1 95 ? 10.559 -10.083 -6.761 1.00 95.62 95 PHE A C 1
ATOM 773 O O . PHE A 1 95 ? 11.248 -9.080 -6.983 1.00 95.62 95 PHE A O 1
ATOM 780 N N . GLU A 1 96 ? 9.426 -10.339 -7.404 1.00 96.06 96 GLU A N 1
ATOM 781 C CA . GLU A 1 96 ? 8.886 -9.514 -8.475 1.00 96.06 96 GLU A CA 1
ATOM 782 C C . GLU A 1 96 ? 7.459 -9.075 -8.156 1.00 96.06 96 GLU A C 1
ATOM 784 O O . GLU A 1 96 ? 6.587 -9.894 -7.860 1.00 96.06 96 GLU A O 1
ATOM 789 N N . ILE A 1 97 ? 7.231 -7.767 -8.256 1.00 96.50 97 ILE A N 1
ATOM 790 C CA . ILE A 1 97 ? 5.925 -7.133 -8.077 1.00 96.50 97 ILE A CA 1
ATOM 791 C C . ILE A 1 97 ? 5.553 -6.435 -9.379 1.00 96.50 97 ILE A C 1
ATOM 793 O O . ILE A 1 97 ? 6.363 -5.699 -9.943 1.00 96.50 97 ILE A O 1
ATOM 797 N N . GLN A 1 98 ? 4.326 -6.633 -9.845 1.00 96.62 98 GLN A N 1
ATOM 798 C CA . GLN A 1 98 ? 3.799 -5.974 -11.035 1.00 96.62 98 GLN A CA 1
ATOM 799 C C . GLN A 1 98 ? 2.642 -5.038 -10.691 1.00 96.62 98 GLN A C 1
ATOM 801 O O . GLN A 1 98 ? 1.917 -5.241 -9.720 1.00 96.62 98 GLN A O 1
ATOM 806 N N . THR A 1 99 ? 2.478 -3.987 -11.489 1.00 96.88 99 THR A N 1
ATOM 807 C CA . THR A 1 99 ? 1.291 -3.123 -11.442 1.00 96.88 99 THR A CA 1
ATOM 808 C C . THR A 1 99 ? 0.126 -3.794 -12.159 1.00 96.88 99 THR A C 1
ATOM 810 O O . THR A 1 99 ? 0.296 -4.225 -13.297 1.00 96.88 99 THR A O 1
ATOM 813 N N . ASP A 1 100 ? -1.059 -3.777 -11.564 1.00 95.38 100 ASP A N 1
ATOM 814 C CA . ASP A 1 100 ? -2.322 -4.195 -12.170 1.00 95.38 100 ASP A CA 1
ATOM 815 C C . ASP A 1 100 ? -3.237 -2.967 -12.354 1.00 95.38 100 ASP A C 1
ATOM 817 O O . ASP A 1 100 ? -3.936 -2.563 -11.417 1.00 95.38 100 ASP A O 1
ATOM 821 N N . PRO A 1 101 ? -3.242 -2.344 -13.552 1.00 95.50 101 PRO A N 1
ATOM 822 C CA . PRO A 1 101 ? -4.070 -1.173 -13.826 1.00 95.50 101 PRO A CA 1
ATOM 823 C C . PRO A 1 101 ? -5.576 -1.451 -13.787 1.00 95.50 101 PRO A C 1
ATOM 825 O O . PRO A 1 101 ? -6.339 -0.513 -13.581 1.00 95.50 101 PRO A O 1
ATOM 828 N N . LYS A 1 102 ? -6.022 -2.704 -13.973 1.00 94.00 102 LYS A N 1
ATOM 829 C CA . LYS A 1 102 ? -7.452 -3.053 -13.981 1.00 94.00 102 LYS A CA 1
ATOM 830 C C . LYS A 1 102 ? -8.068 -2.891 -12.595 1.00 94.00 102 LYS A C 1
ATOM 832 O O . LYS A 1 102 ? -9.153 -2.339 -12.473 1.00 94.00 102 LYS A O 1
ATOM 837 N N . ASN A 1 103 ? -7.357 -3.366 -11.574 1.00 92.88 103 ASN A N 1
ATOM 838 C CA . ASN A 1 103 ? -7.801 -3.334 -10.179 1.00 92.88 103 ASN A CA 1
ATOM 839 C C . ASN A 1 103 ? -7.091 -2.242 -9.361 1.00 92.88 103 ASN A C 1
ATOM 841 O O . ASN A 1 103 ? -7.191 -2.222 -8.137 1.00 92.88 103 ASN A O 1
ATOM 845 N N . THR A 1 104 ? -6.330 -1.355 -10.016 1.00 92.69 104 THR A N 1
ATOM 846 C CA . THR A 1 104 ? -5.558 -0.269 -9.380 1.00 92.69 104 THR A CA 1
ATOM 847 C C . THR A 1 104 ? -4.640 -0.731 -8.240 1.00 92.69 104 THR A C 1
ATOM 849 O O . THR A 1 104 ? -4.418 -0.005 -7.275 1.00 92.69 104 THR A O 1
ATOM 852 N N . ARG A 1 105 ? -4.089 -1.946 -8.343 1.00 92.62 105 ARG A N 1
ATOM 853 C CA . ARG A 1 105 ? -3.302 -2.581 -7.273 1.00 92.62 105 ARG A CA 1
ATOM 854 C C . ARG A 1 105 ? -1.933 -3.034 -7.755 1.00 92.62 105 ARG A C 1
ATOM 856 O O . ARG A 1 105 ? -1.657 -3.085 -8.950 1.00 92.62 105 ARG A O 1
ATOM 863 N N . TYR A 1 106 ? -1.070 -3.380 -6.812 1.00 94.81 106 TYR A N 1
ATOM 864 C CA . TYR A 1 106 ? 0.151 -4.126 -7.098 1.00 94.81 106 TYR A CA 1
ATOM 865 C C . TYR A 1 106 ? -0.096 -5.606 -6.805 1.00 94.81 106 TYR A C 1
ATOM 867 O O . TYR A 1 106 ? -0.850 -5.932 -5.895 1.00 94.81 106 TYR A O 1
ATOM 875 N N . VAL A 1 107 ? 0.526 -6.493 -7.575 1.00 94.88 107 VAL A N 1
ATOM 876 C CA . VAL A 1 107 ? 0.395 -7.945 -7.415 1.00 94.88 107 VAL A CA 1
ATOM 877 C C . VAL A 1 107 ? 1.783 -8.560 -7.353 1.00 94.88 107 VAL A C 1
ATOM 879 O O . VAL A 1 107 ? 2.665 -8.213 -8.143 1.00 94.88 107 VAL A O 1
ATOM 882 N N . VAL A 1 108 ? 1.990 -9.469 -6.403 1.00 95.56 108 VAL A N 1
ATOM 883 C CA . VAL A 1 108 ? 3.225 -10.250 -6.329 1.00 95.56 108 VAL A CA 1
ATOM 884 C C . VAL A 1 108 ? 3.164 -11.360 -7.370 1.00 95.56 108 VAL A C 1
ATOM 886 O O . VAL A 1 108 ? 2.248 -12.175 -7.352 1.00 95.56 108 VAL A O 1
ATOM 889 N N . VAL A 1 109 ? 4.134 -11.388 -8.284 1.00 94.88 109 VAL A N 1
ATOM 890 C CA . VAL A 1 109 ? 4.193 -12.392 -9.358 1.00 94.88 109 VAL A CA 1
ATOM 891 C C . VAL A 1 109 ? 5.103 -13.550 -8.980 1.00 94.88 109 VAL A C 1
ATOM 893 O O . VAL A 1 109 ? 4.802 -14.699 -9.291 1.00 94.88 109 VAL A O 1
ATOM 896 N N . SER A 1 110 ? 6.227 -13.270 -8.317 1.00 95.12 110 SER A N 1
ATOM 897 C CA . SER A 1 110 ? 7.179 -14.312 -7.928 1.00 95.12 110 SER A CA 1
ATOM 898 C C . SER A 1 110 ? 8.015 -13.933 -6.707 1.00 95.12 110 SER A C 1
ATOM 900 O O . SER A 1 110 ? 8.206 -12.756 -6.398 1.00 95.12 110 SER A O 1
ATOM 902 N N . GLY A 1 111 ? 8.533 -14.949 -6.010 1.00 91.81 111 GLY A N 1
ATOM 903 C CA . GLY A 1 111 ? 9.548 -14.806 -4.956 1.00 91.81 111 GLY A CA 1
ATOM 904 C C . GLY A 1 111 ? 9.058 -14.245 -3.615 1.00 91.81 111 GLY A C 1
ATOM 905 O O . GLY A 1 111 ? 9.844 -14.144 -2.670 1.00 91.81 111 GLY A O 1
ATOM 906 N N . ALA A 1 112 ? 7.777 -13.905 -3.497 1.00 94.50 112 ALA A N 1
ATOM 907 C CA . ALA A 1 112 ? 7.150 -13.495 -2.248 1.00 94.50 112 ALA A CA 1
ATOM 908 C C . ALA A 1 112 ? 5.659 -13.858 -2.240 1.00 94.50 112 ALA A C 1
ATOM 910 O O . ALA A 1 112 ? 5.071 -14.139 -3.284 1.00 94.50 112 ALA A O 1
ATOM 911 N N . ARG A 1 113 ? 5.054 -13.833 -1.053 1.00 93.69 113 ARG A N 1
ATOM 912 C CA . ARG A 1 113 ? 3.610 -13.946 -0.844 1.00 93.69 113 ARG A CA 1
ATOM 913 C C . ARG A 1 113 ? 3.113 -12.669 -0.173 1.00 93.69 113 ARG A C 1
ATOM 915 O O . ARG A 1 113 ? 3.737 -12.197 0.774 1.00 93.69 113 ARG A O 1
ATOM 922 N N . GLN A 1 114 ? 2.014 -12.103 -0.657 1.00 92.62 114 GLN A N 1
ATOM 923 C CA . GLN A 1 114 ? 1.352 -10.993 0.024 1.00 92.62 114 GLN A CA 1
ATOM 924 C C . GLN A 1 114 ? 0.742 -11.489 1.339 1.00 92.62 114 GLN A C 1
ATOM 926 O O . GLN A 1 114 ? 0.208 -12.593 1.401 1.00 92.62 114 GLN A O 1
ATOM 931 N N . LYS A 1 115 ? 0.874 -10.702 2.406 1.00 90.12 115 LYS A N 1
ATOM 932 C CA . LYS A 1 115 ? 0.149 -10.969 3.644 1.00 90.12 115 LYS A CA 1
ATOM 933 C C . LYS A 1 115 ? -1.311 -10.568 3.434 1.00 90.12 115 LYS A C 1
ATOM 935 O O . LYS A 1 115 ? -1.577 -9.416 3.098 1.00 90.12 115 LYS A O 1
ATOM 940 N N . ASP A 1 116 ? -2.212 -11.512 3.657 1.00 82.75 116 ASP A N 1
ATOM 941 C CA . ASP A 1 116 ? -3.652 -11.282 3.616 1.00 82.75 116 ASP A CA 1
ATOM 942 C C . ASP A 1 116 ? -4.056 -10.594 4.933 1.00 82.75 116 ASP A C 1
ATOM 944 O O . ASP A 1 116 ? -3.834 -11.136 6.019 1.00 82.75 116 ASP A O 1
ATOM 948 N N . GLU A 1 117 ? -4.524 -9.346 4.853 1.00 76.12 117 GLU A N 1
ATOM 949 C CA . GLU A 1 117 ? -4.969 -8.560 6.022 1.00 76.12 117 GLU A CA 1
ATOM 950 C C . GLU A 1 117 ? -6.491 -8.445 6.101 1.00 76.12 117 GLU A C 1
ATOM 952 O O . GLU A 1 117 ? -7.029 -8.186 7.178 1.00 76.12 117 GLU A O 1
ATOM 957 N N . ASP A 1 118 ? -7.173 -8.708 4.988 1.00 70.31 118 ASP A N 1
ATOM 958 C CA . ASP A 1 118 ? -8.619 -8.821 4.939 1.00 70.31 118 ASP A CA 1
ATOM 959 C C . ASP A 1 118 ? -9.005 -10.198 5.492 1.00 70.31 118 ASP A C 1
ATOM 961 O O . ASP A 1 118 ? -8.738 -11.239 4.891 1.00 70.31 118 ASP A O 1
ATOM 965 N N . TRP A 1 119 ? -9.578 -10.206 6.695 1.00 65.06 119 TRP A N 1
ATOM 966 C CA . TRP A 1 119 ? -10.216 -11.396 7.240 1.00 65.06 119 TRP A CA 1
ATOM 967 C C . TRP A 1 119 ? -11.540 -11.590 6.510 1.00 65.06 119 TRP A C 1
ATOM 969 O O . TRP A 1 119 ? -12.499 -10.876 6.800 1.00 65.06 119 TRP A O 1
ATOM 979 N N . ASP A 1 120 ? -11.585 -12.538 5.577 1.00 63.41 120 ASP A N 1
ATOM 980 C CA . ASP A 1 120 ? -12.843 -13.027 5.024 1.00 63.41 120 ASP A CA 1
ATOM 981 C C . ASP A 1 120 ? -13.436 -14.073 5.990 1.00 63.41 120 ASP A C 1
ATOM 983 O O . ASP A 1 120 ? -12.850 -15.152 6.166 1.00 63.41 120 ASP A O 1
ATOM 987 N N . PRO A 1 121 ? -14.555 -13.773 6.681 1.00 61.75 121 PRO A N 1
ATOM 988 C CA . PRO A 1 121 ? -15.198 -14.735 7.566 1.00 61.75 121 PRO A CA 1
ATOM 989 C C . PRO A 1 121 ? -15.677 -15.979 6.808 1.00 61.75 121 PRO A C 1
ATOM 991 O O . PRO A 1 121 ? -15.624 -17.070 7.374 1.00 61.75 121 PRO A O 1
ATOM 994 N N . GLU A 1 122 ? -16.094 -15.828 5.545 1.00 64.31 122 GLU A N 1
ATOM 995 C CA . GLU A 1 122 ? -16.698 -16.901 4.751 1.00 64.31 122 GLU A CA 1
ATOM 996 C C . GLU A 1 122 ? -15.666 -17.962 4.338 1.00 64.31 122 GLU A C 1
ATOM 998 O O . GLU A 1 122 ? -15.945 -19.159 4.428 1.00 64.31 122 GLU A O 1
ATOM 1003 N N . GLU A 1 123 ? -14.449 -17.556 3.957 1.00 63.81 123 GLU A N 1
ATOM 1004 C CA . GLU A 1 123 ? -13.386 -18.490 3.546 1.00 63.81 123 GLU A CA 1
ATOM 1005 C C . GLU A 1 123 ? -12.737 -19.239 4.724 1.00 63.81 123 GLU A C 1
ATOM 1007 O O . GLU A 1 123 ? -12.308 -20.385 4.571 1.00 63.81 123 GLU A O 1
ATOM 1012 N N . ASN A 1 124 ? -12.682 -18.634 5.916 1.00 62.38 124 ASN A N 1
ATOM 1013 C CA . ASN A 1 124 ? -11.958 -19.181 7.073 1.00 62.38 124 ASN A CA 1
ATOM 1014 C C . ASN A 1 124 ? -12.849 -19.923 8.087 1.00 62.38 124 ASN A C 1
ATOM 1016 O O . ASN A 1 124 ? -12.431 -20.163 9.224 1.00 62.38 124 ASN A O 1
ATOM 1020 N N . GLY A 1 125 ? -14.068 -20.308 7.691 1.00 58.41 125 GLY A N 1
ATOM 1021 C CA . GLY A 1 125 ? -14.977 -21.113 8.516 1.00 58.41 125 GLY A CA 1
ATOM 1022 C C . GLY A 1 125 ? -15.541 -20.376 9.735 1.00 58.41 125 GLY A C 1
ATOM 1023 O O . GLY A 1 125 ? -16.045 -21.010 10.664 1.00 58.41 125 GLY A O 1
ATOM 1024 N N . GLY A 1 126 ? -15.450 -19.044 9.748 1.00 54.03 126 GLY A N 1
ATOM 1025 C CA . GLY A 1 126 ? -16.175 -18.216 10.697 1.00 54.03 126 GLY A CA 1
ATOM 1026 C C . GLY A 1 126 ? -17.607 -18.034 10.210 1.00 54.03 126 GLY A C 1
ATOM 1027 O O . GLY A 1 126 ? -17.841 -17.705 9.053 1.00 54.03 126 GLY A O 1
ATOM 1028 N N . PHE A 1 127 ? -18.594 -18.200 11.086 1.00 53.78 127 PHE A N 1
ATOM 1029 C CA . PHE A 1 127 ? -19.910 -17.645 10.785 1.00 53.78 127 PHE A CA 1
ATOM 1030 C C . PHE A 1 127 ? -19.743 -16.125 10.724 1.00 53.78 127 PHE A C 1
ATOM 1032 O O . PHE A 1 127 ? -19.328 -15.508 11.711 1.00 53.78 127 PHE A O 1
ATOM 1039 N N . ALA A 1 128 ? -20.018 -15.514 9.568 1.00 53.25 128 ALA A N 1
ATOM 1040 C CA . ALA A 1 128 ? -20.228 -14.078 9.521 1.00 53.25 128 ALA A CA 1
ATOM 1041 C C . ALA A 1 128 ? -21.259 -13.745 10.613 1.00 53.25 128 ALA A C 1
ATOM 1043 O O . ALA A 1 128 ? -22.268 -14.427 10.754 1.00 53.25 128 ALA A O 1
ATOM 1044 N N . ILE A 1 129 ? -21.006 -12.723 11.431 1.00 55.06 129 ILE A N 1
ATOM 1045 C CA . ILE A 1 129 ? -21.956 -12.302 12.483 1.00 55.06 129 ILE A CA 1
ATOM 1046 C C . ILE A 1 129 ? -23.282 -11.818 11.848 1.00 55.06 129 ILE A C 1
ATOM 1048 O O . ILE A 1 129 ? -24.301 -11.664 12.518 1.00 55.06 129 ILE A O 1
ATOM 1052 N N . HIS A 1 130 ? -23.290 -11.620 10.530 1.00 53.50 130 HIS A N 1
ATOM 1053 C CA . HIS A 1 130 ? -24.499 -11.646 9.728 1.00 53.50 130 HIS A CA 1
ATOM 1054 C C . HIS A 1 130 ? -24.989 -13.088 9.605 1.00 53.50 130 HIS A C 1
ATOM 1056 O O . HIS A 1 130 ? -24.347 -13.870 8.915 1.00 53.50 130 HIS A O 1
ATOM 1062 N N . ASP A 1 131 ? -26.121 -13.410 10.239 1.00 51.34 131 ASP A N 1
ATOM 1063 C CA . ASP A 1 131 ? -26.887 -14.640 10.000 1.00 51.34 131 ASP A CA 1
ATOM 1064 C C . ASP A 1 131 ? -26.853 -15.012 8.506 1.00 51.34 131 ASP A C 1
ATOM 1066 O O . ASP A 1 131 ? -27.594 -14.459 7.691 1.00 51.34 131 ASP A O 1
ATOM 1070 N N . THR A 1 132 ? -25.995 -15.958 8.128 1.00 51.03 132 THR A N 1
ATOM 1071 C CA . THR A 1 132 ? -25.989 -16.562 6.789 1.00 51.03 132 THR A CA 1
ATOM 1072 C C . THR A 1 132 ? -27.122 -17.581 6.643 1.00 51.03 132 THR A C 1
ATOM 1074 O O . THR A 1 132 ? -27.437 -18.001 5.534 1.00 51.03 132 THR A O 1
ATOM 1077 N N . GLU A 1 133 ? -27.842 -17.877 7.733 1.00 48.56 133 GLU A N 1
ATOM 1078 C CA . GLU A 1 133 ? -29.212 -18.410 7.697 1.00 48.56 133 GLU A CA 1
ATOM 1079 C C . GLU A 1 133 ? -30.266 -17.322 7.395 1.00 48.56 133 GLU A C 1
ATOM 1081 O O . GLU A 1 133 ? -31.480 -17.540 7.480 1.00 48.56 133 GLU A O 1
ATOM 1086 N N . GLY A 1 134 ? -29.828 -16.130 6.987 1.00 50.81 134 GLY A N 1
ATOM 1087 C CA . GLY A 1 134 ? -30.659 -15.125 6.356 1.00 50.81 134 GLY A CA 1
ATOM 1088 C C . GLY A 1 134 ? -31.179 -15.648 5.024 1.00 50.81 134 GLY A C 1
ATOM 1089 O O . GLY A 1 134 ? -30.534 -15.471 3.996 1.00 50.81 134 GLY A O 1
ATOM 1090 N N . LYS A 1 135 ? -32.349 -16.305 5.073 1.00 54.53 135 LYS A N 1
ATOM 1091 C CA . LYS A 1 135 ? -33.336 -16.487 3.995 1.00 54.53 135 LYS A CA 1
ATOM 1092 C C . LYS A 1 135 ? -32.891 -15.786 2.718 1.00 54.53 135 LYS A C 1
ATOM 1094 O O . LYS A 1 135 ? -32.859 -14.553 2.737 1.00 54.53 135 LYS A O 1
ATOM 1099 N N . ALA A 1 136 ? -32.627 -16.551 1.648 1.00 55.72 136 ALA A N 1
ATOM 1100 C CA . ALA A 1 136 ? -32.561 -16.034 0.281 1.00 55.72 136 ALA A CA 1
ATOM 1101 C C . ALA A 1 136 ? -33.496 -14.827 0.204 1.00 55.72 136 ALA A C 1
ATOM 1103 O O . ALA A 1 136 ? -34.693 -14.986 0.488 1.00 55.72 136 ALA A O 1
ATOM 1104 N N . GLY A 1 137 ? -32.915 -13.627 0.035 1.00 57.72 137 GLY A N 1
ATOM 1105 C CA . GLY A 1 137 ? -33.662 -12.374 0.135 1.00 57.72 137 GLY A CA 1
ATOM 1106 C C . GLY A 1 137 ? -34.968 -12.552 -0.630 1.00 57.72 137 GLY A C 1
ATOM 1107 O O . GLY A 1 137 ? -34.932 -13.209 -1.677 1.00 57.72 137 GLY A O 1
ATOM 1108 N N . PRO A 1 138 ? -36.121 -12.125 -0.077 1.00 56.91 138 PRO A N 1
ATOM 1109 C CA . PRO A 1 138 ? -37.397 -12.448 -0.695 1.00 56.91 138 PRO A CA 1
ATOM 1110 C C . PRO A 1 138 ? -37.291 -12.102 -2.179 1.00 56.91 138 PRO A C 1
ATOM 1112 O O . PRO A 1 138 ? -36.805 -11.024 -2.512 1.00 56.91 138 PRO A O 1
ATOM 1115 N N . ALA A 1 139 ? -37.651 -13.043 -3.057 1.00 66.12 139 ALA A N 1
ATOM 1116 C CA . ALA A 1 139 ? -37.457 -12.894 -4.504 1.00 66.12 139 ALA A CA 1
ATOM 1117 C C . ALA A 1 139 ? -38.105 -11.606 -5.056 1.00 66.12 139 ALA A C 1
ATOM 1119 O O . ALA A 1 139 ? -37.772 -11.157 -6.150 1.00 66.12 139 ALA A O 1
ATOM 1120 N N . ASP A 1 140 ? -39.013 -11.021 -4.273 1.00 80.44 140 ASP A N 1
ATOM 1121 C CA . ASP A 1 140 ? -39.635 -9.734 -4.499 1.00 80.44 140 ASP A CA 1
ATOM 1122 C C . ASP A 1 140 ? -38.866 -8.577 -3.811 1.00 80.44 140 ASP A C 1
ATOM 1124 O O . ASP A 1 140 ? -38.776 -8.541 -2.573 1.00 80.44 140 ASP A O 1
ATOM 1128 N N . PRO A 1 141 ? -38.362 -7.586 -4.575 1.00 82.81 141 PRO A N 1
ATOM 1129 C CA . PRO A 1 141 ? -37.745 -6.380 -4.022 1.00 82.81 141 PRO A CA 1
ATOM 1130 C C . PRO A 1 141 ? -38.669 -5.580 -3.084 1.00 82.81 141 PRO A C 1
ATOM 1132 O O . PRO A 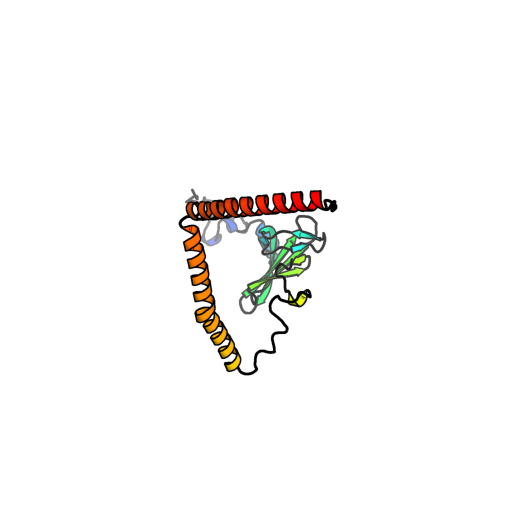1 141 ? -38.165 -4.873 -2.208 1.00 82.81 141 PRO A O 1
ATOM 1135 N N . LEU A 1 142 ? -39.998 -5.701 -3.205 1.00 87.44 142 LEU A N 1
ATOM 1136 C CA . LEU A 1 142 ? -40.948 -5.015 -2.319 1.00 87.44 142 LEU A CA 1
ATOM 1137 C C . LEU A 1 142 ? -40.906 -5.564 -0.891 1.00 87.44 142 LEU A C 1
ATOM 1139 O O . LEU A 1 142 ? -40.872 -4.793 0.061 1.00 87.44 142 LEU A O 1
ATOM 1143 N N . ALA A 1 143 ? -40.786 -6.880 -0.724 1.00 85.62 143 ALA A N 1
ATOM 1144 C CA . ALA A 1 143 ? -40.697 -7.495 0.599 1.00 85.62 143 ALA A CA 1
ATOM 1145 C C . ALA A 1 143 ? -39.374 -7.163 1.322 1.00 85.62 143 ALA A C 1
ATOM 1147 O O . ALA A 1 143 ? -39.306 -7.182 2.554 1.00 85.62 143 ALA A O 1
ATOM 1148 N N . ALA A 1 144 ? -38.303 -6.860 0.579 1.00 83.69 144 ALA A N 1
ATOM 1149 C CA . ALA A 1 144 ? -37.073 -6.325 1.161 1.00 83.69 144 ALA A CA 1
ATOM 1150 C C . ALA A 1 144 ? -37.265 -4.870 1.621 1.00 83.69 144 ALA A C 1
ATOM 1152 O O . ALA A 1 144 ? -36.831 -4.516 2.718 1.00 83.69 144 ALA A O 1
ATOM 1153 N N . LEU A 1 145 ? -37.950 -4.053 0.814 1.00 87.44 145 LEU A N 1
ATOM 1154 C CA . LEU A 1 145 ? -38.264 -2.666 1.150 1.00 87.44 145 LEU A CA 1
ATOM 1155 C C . LEU A 1 145 ? -39.187 -2.562 2.371 1.00 87.44 145 LEU A C 1
ATOM 1157 O O . LEU A 1 145 ? -38.932 -1.740 3.245 1.00 87.44 145 LEU A O 1
ATOM 1161 N N . GLU A 1 146 ? -40.212 -3.406 2.473 1.00 87.94 146 GLU A N 1
ATOM 1162 C CA . GLU A 1 146 ? -41.126 -3.443 3.622 1.00 87.94 146 GLU A CA 1
ATOM 1163 C C . GLU A 1 146 ? -40.379 -3.753 4.922 1.00 87.94 146 GLU A C 1
ATOM 1165 O O . GLU A 1 146 ? -40.515 -3.033 5.905 1.00 87.94 146 GLU A O 1
ATOM 1170 N N . LYS A 1 147 ? -39.476 -4.742 4.916 1.00 85.62 147 LYS A N 1
ATOM 1171 C CA . LYS A 1 147 ? -38.653 -5.056 6.095 1.00 85.62 147 LYS A CA 1
ATOM 1172 C C . LYS A 1 147 ? -37.742 -3.905 6.506 1.00 85.62 147 LYS A C 1
ATOM 1174 O O . LYS A 1 147 ? -37.574 -3.663 7.701 1.00 85.62 147 LYS A O 1
ATOM 1179 N N . THR A 1 148 ? -37.123 -3.212 5.547 1.00 86.81 148 THR A N 1
ATOM 1180 C CA . THR A 1 148 ? -36.262 -2.067 5.873 1.00 86.81 148 THR A CA 1
ATOM 1181 C C . THR A 1 148 ? -37.081 -0.886 6.383 1.00 86.81 148 THR A C 1
ATOM 1183 O O . THR A 1 148 ? -36.662 -0.244 7.347 1.00 86.81 148 THR A O 1
ATOM 1186 N N . THR A 1 149 ? -38.269 -0.638 5.822 1.00 91.12 149 THR A N 1
ATOM 1187 C CA . THR A 1 149 ? -39.181 0.401 6.327 1.00 91.12 149 THR A CA 1
ATOM 1188 C C . THR A 1 149 ? -39.744 0.055 7.698 1.00 91.12 149 THR A C 1
ATOM 1190 O O . THR A 1 149 ? -39.773 0.927 8.561 1.00 91.12 149 THR A O 1
ATOM 1193 N N . ASP A 1 150 ? -40.122 -1.193 7.958 1.00 90.50 150 ASP A N 1
ATOM 1194 C CA . ASP A 1 150 ? -40.583 -1.645 9.273 1.00 90.50 150 ASP A CA 1
ATOM 1195 C C . ASP A 1 150 ? -39.479 -1.548 10.325 1.00 90.50 150 ASP A C 1
ATOM 1197 O O . ASP A 1 150 ? -39.722 -1.065 11.433 1.00 90.50 150 ASP A O 1
ATOM 1201 N N . ALA A 1 151 ? -38.245 -1.925 9.975 1.00 89.44 151 ALA A N 1
ATOM 1202 C CA . ALA A 1 151 ? -37.090 -1.762 10.851 1.00 89.44 151 ALA A CA 1
ATOM 1203 C C . ALA A 1 151 ? -36.824 -0.281 11.170 1.00 89.44 151 ALA A C 1
ATOM 1205 O O . ALA A 1 151 ? -36.623 0.065 12.336 1.00 89.44 151 ALA A O 1
ATOM 1206 N N . GLN A 1 152 ? -36.882 0.602 10.165 1.00 91.81 152 GLN A N 1
ATOM 1207 C CA . GLN A 1 152 ? -36.763 2.049 10.368 1.00 91.81 152 GLN A CA 1
ATOM 1208 C C . GLN A 1 152 ? -37.906 2.594 11.230 1.00 91.81 152 GLN A C 1
ATOM 1210 O O . GLN A 1 152 ? -37.660 3.305 12.201 1.00 91.81 152 GLN A O 1
ATOM 1215 N N . ASN A 1 153 ? -39.149 2.211 10.943 1.00 93.81 153 ASN A N 1
ATOM 1216 C CA . ASN A 1 153 ? -40.325 2.621 11.703 1.00 93.81 153 ASN A CA 1
ATOM 1217 C C . ASN A 1 153 ? -40.239 2.173 13.164 1.00 93.81 153 ASN A C 1
ATOM 1219 O O . ASN A 1 153 ? -40.541 2.956 14.063 1.00 93.81 153 ASN A O 1
ATOM 1223 N N . HIS A 1 154 ? -39.813 0.936 13.418 1.00 93.19 154 HIS A N 1
ATOM 1224 C CA . HIS A 1 154 ? -39.621 0.415 14.767 1.00 93.19 154 HIS A CA 1
ATOM 1225 C C . HIS A 1 154 ? -38.475 1.133 15.490 1.00 93.19 154 HIS A C 1
ATOM 1227 O O . HIS A 1 154 ? -38.619 1.505 16.657 1.00 93.19 154 HIS A O 1
ATOM 1233 N N . ALA A 1 155 ? -37.361 1.401 14.802 1.00 93.44 155 ALA A N 1
ATOM 1234 C CA . ALA A 1 155 ? -36.272 2.192 15.361 1.00 93.44 155 ALA A CA 1
ATOM 1235 C C . ALA A 1 155 ? -36.764 3.590 15.772 1.00 93.44 155 ALA A C 1
ATOM 1237 O O . ALA A 1 155 ? -36.595 3.989 16.923 1.00 93.44 155 ALA A O 1
ATOM 1238 N N . THR A 1 156 ? -37.456 4.302 14.883 1.00 93.62 156 THR A N 1
ATOM 1239 C CA . THR A 1 156 ? -37.895 5.677 15.142 1.00 93.62 156 THR A CA 1
ATOM 1240 C C . THR A 1 156 ? -39.040 5.773 16.144 1.00 93.62 156 THR A C 1
ATOM 1242 O O . THR A 1 156 ? -39.020 6.650 16.998 1.00 93.62 156 THR A O 1
ATOM 1245 N N . LYS A 1 157 ? -40.050 4.901 16.064 1.00 93.94 157 LYS A N 1
ATOM 1246 C CA . LYS A 1 157 ? -41.261 5.012 16.897 1.00 93.94 157 LYS A CA 1
ATOM 1247 C C . LYS A 1 157 ? -41.147 4.303 18.241 1.00 93.94 157 LYS A C 1
ATOM 1249 O O . LYS A 1 157 ? -41.862 4.670 19.166 1.00 93.94 157 LYS A O 1
ATOM 1254 N N . VAL A 1 158 ? -40.298 3.279 18.348 1.00 93.62 158 VAL A N 1
ATOM 1255 C CA . VAL A 1 158 ? -40.190 2.456 19.563 1.00 93.62 158 VAL A CA 1
ATOM 1256 C C . VAL A 1 158 ? -38.831 2.625 20.224 1.00 93.62 158 VAL A C 1
ATOM 1258 O O . VAL A 1 158 ? -38.777 2.906 21.419 1.00 93.62 158 VAL A O 1
ATOM 1261 N N . GLN A 1 159 ? -37.731 2.467 19.480 1.00 94.25 159 GLN A N 1
ATOM 1262 C CA . GLN A 1 159 ? -36.396 2.488 20.089 1.00 94.25 159 GLN A CA 1
ATOM 1263 C C . GLN A 1 159 ? -35.988 3.894 20.533 1.00 94.25 159 GLN A C 1
ATOM 1265 O O . GLN A 1 159 ? -35.565 4.048 21.675 1.00 94.25 159 GLN A O 1
ATOM 1270 N N . ILE A 1 160 ? -36.162 4.916 19.686 1.00 94.19 160 ILE A N 1
ATOM 1271 C CA . ILE A 1 160 ? -35.771 6.295 20.028 1.00 94.19 160 ILE A CA 1
ATOM 1272 C C . ILE A 1 160 ? -36.519 6.807 21.273 1.00 94.19 160 ILE A C 1
ATOM 1274 O O . ILE A 1 160 ? -35.841 7.146 22.240 1.00 94.19 160 ILE A O 1
ATOM 1278 N N . PRO A 1 161 ? -37.866 6.765 21.360 1.00 96.38 161 PRO A N 1
ATOM 1279 C CA . PRO A 1 161 ? -38.572 7.261 22.544 1.00 96.38 161 PRO A CA 1
ATOM 1280 C C . PRO A 1 161 ? -38.255 6.454 23.803 1.00 96.38 161 PRO A C 1
ATOM 1282 O O . PRO A 1 161 ? -38.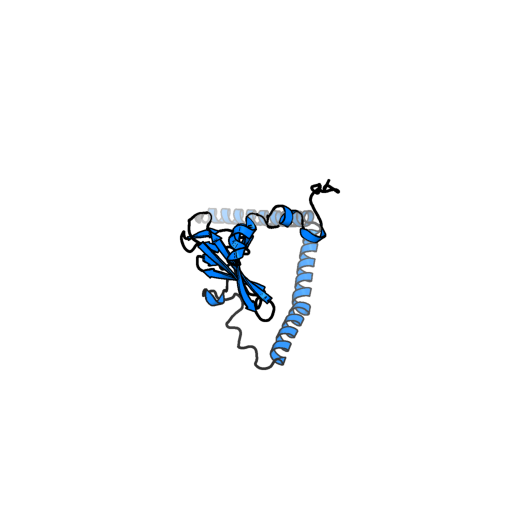244 6.988 24.909 1.00 96.38 161 PRO A O 1
ATOM 1285 N N . ARG A 1 162 ? -37.968 5.154 23.657 1.00 96.00 162 ARG A N 1
ATOM 1286 C CA . ARG A 1 162 ? -37.527 4.313 24.773 1.00 96.00 162 ARG A CA 1
ATOM 1287 C C . ARG A 1 162 ? -36.154 4.741 25.287 1.00 96.00 162 ARG A C 1
ATOM 1289 O O . ARG A 1 162 ? -35.963 4.790 26.499 1.00 96.00 162 ARG A O 1
ATOM 1296 N N . LEU A 1 163 ? -35.209 5.023 24.392 1.00 95.44 163 LEU A N 1
ATOM 1297 C CA . LEU A 1 163 ? -33.882 5.514 24.761 1.00 95.44 163 LEU A CA 1
ATOM 1298 C C . LEU A 1 163 ? -33.968 6.903 25.398 1.00 95.44 163 LEU A C 1
ATOM 1300 O O . LEU A 1 163 ? -33.361 7.112 26.442 1.00 95.44 163 LEU A O 1
ATOM 1304 N N . GLU A 1 164 ? -34.783 7.801 24.847 1.00 95.88 164 GLU A N 1
ATOM 1305 C CA . GLU A 1 164 ? -35.047 9.123 25.428 1.00 95.88 164 GLU A CA 1
ATOM 1306 C C . GLU A 1 164 ? -35.680 9.018 26.821 1.00 95.88 164 GLU A C 1
ATOM 1308 O O . GLU A 1 164 ? -35.267 9.719 27.742 1.00 95.88 164 GLU A O 1
ATOM 1313 N N . ALA A 1 165 ? -36.630 8.099 27.024 1.00 95.88 165 ALA A N 1
ATOM 1314 C CA . ALA A 1 165 ? -37.224 7.857 28.336 1.00 95.88 165 ALA A CA 1
ATOM 1315 C C . ALA A 1 165 ? -36.191 7.335 29.350 1.00 95.88 165 ALA A C 1
ATOM 1317 O O . ALA A 1 165 ? -36.150 7.802 30.488 1.00 95.88 165 ALA A O 1
ATOM 1318 N N . LEU A 1 166 ? -35.333 6.391 28.947 1.00 95.50 166 LEU A N 1
ATOM 1319 C CA . LEU A 1 166 ? -34.248 5.885 29.795 1.00 95.50 166 LEU A CA 1
ATOM 1320 C C . LEU A 1 166 ? -33.229 6.979 30.125 1.00 95.50 166 LEU A C 1
ATOM 1322 O O . LEU A 1 166 ? -32.786 7.075 31.270 1.00 95.50 166 LEU A O 1
ATOM 1326 N N . GLN A 1 167 ? -32.893 7.819 29.148 1.00 94.81 167 GLN A N 1
ATOM 1327 C CA . GLN A 1 167 ? -32.012 8.961 29.344 1.00 94.81 167 GLN A CA 1
ATOM 1328 C C . GLN A 1 167 ? -32.636 9.978 30.305 1.00 94.81 167 GLN A C 1
ATOM 1330 O O . GLN A 1 167 ? -31.978 10.376 31.256 1.00 94.81 167 GLN A O 1
ATOM 1335 N N . GLY A 1 168 ? -33.922 10.307 30.157 1.00 94.94 168 GLY A N 1
ATOM 1336 C CA . GLY A 1 168 ? -34.625 11.207 31.075 1.00 94.94 168 GLY A CA 1
ATOM 1337 C C . GLY A 1 168 ? -34.663 10.689 32.517 1.00 94.94 168 GLY A C 1
ATOM 1338 O O . GLY A 1 168 ? -34.480 11.458 33.460 1.00 94.94 168 GLY A O 1
ATOM 1339 N N . VAL A 1 169 ? -34.833 9.377 32.706 1.00 93.12 169 VAL A N 1
ATOM 1340 C CA . VAL A 1 169 ? -34.727 8.740 34.030 1.00 93.12 169 VAL A CA 1
ATOM 1341 C C . VAL A 1 169 ? -33.299 8.840 34.574 1.00 93.12 169 VAL A C 1
ATOM 1343 O O . VAL A 1 169 ? -33.109 9.183 35.740 1.00 93.12 169 VAL A O 1
ATOM 1346 N N . SER A 1 170 ? -32.293 8.580 33.736 1.00 93.19 170 SER A N 1
ATOM 1347 C CA . SER A 1 170 ? -30.882 8.713 34.110 1.00 93.19 170 SER A CA 1
ATOM 1348 C C . SER A 1 170 ? -30.535 10.146 34.521 1.00 93.19 170 SER A C 1
ATOM 1350 O O . SER A 1 170 ? -29.951 10.347 35.582 1.00 93.19 170 SER A O 1
ATOM 1352 N N . ASP A 1 171 ? -30.942 11.142 33.736 1.00 91.81 171 ASP A N 1
ATOM 1353 C CA . ASP A 1 171 ? -30.695 12.560 34.004 1.00 91.81 171 ASP A CA 1
ATOM 1354 C C . ASP A 1 171 ? -31.410 13.011 35.282 1.00 91.81 171 ASP A C 1
ATOM 1356 O O . ASP A 1 171 ? -30.829 13.718 36.108 1.00 91.81 171 ASP A O 1
ATOM 1360 N N . HIS A 1 172 ? -32.641 12.538 35.519 1.00 86.94 172 HIS A N 1
ATOM 1361 C CA . HIS A 1 172 ? -33.352 12.798 36.770 1.00 86.94 172 HIS A CA 1
ATOM 1362 C C . HIS A 1 172 ? -32.565 12.301 37.990 1.00 86.94 172 HIS A C 1
ATOM 1364 O O . HIS A 1 172 ? -32.441 13.037 38.973 1.00 86.94 172 HIS A O 1
ATOM 1370 N N . TYR A 1 173 ? -32.001 11.091 37.922 1.00 85.81 173 TYR A N 1
ATOM 1371 C CA . TYR A 1 173 ? -31.152 10.559 38.988 1.00 85.81 173 TYR A CA 1
ATOM 1372 C C . TYR A 1 173 ? -29.760 11.217 39.045 1.00 85.81 173 TYR A C 1
ATOM 1374 O O . TYR A 1 173 ? -29.154 11.278 40.115 1.00 85.81 173 TYR A O 1
ATOM 1382 N N . GLY A 1 174 ? -29.254 11.725 37.920 1.00 85.69 174 GLY A N 1
ATOM 1383 C CA . GLY A 1 174 ? -27.940 12.359 37.800 1.00 85.69 174 GLY A CA 1
ATOM 1384 C C . GLY A 1 174 ? -27.878 13.811 38.282 1.00 85.69 174 GLY A C 1
ATOM 1385 O O . GLY A 1 174 ? -26.808 14.263 38.680 1.00 85.69 174 GLY A O 1
ATOM 1386 N N . ASN A 1 175 ? -29.003 14.532 38.292 1.00 87.56 175 ASN A N 1
ATOM 1387 C CA . ASN A 1 175 ? -29.043 15.956 38.651 1.00 87.56 175 ASN A CA 1
ATOM 1388 C C . ASN A 1 175 ? -28.750 16.244 40.140 1.00 87.56 175 ASN A C 1
ATOM 1390 O O . ASN A 1 175 ? -28.209 17.303 40.451 1.00 87.56 175 ASN A O 1
ATOM 1394 N N . ASP A 1 176 ? -29.071 15.325 41.062 1.00 88.56 176 ASP A N 1
ATOM 1395 C CA . ASP A 1 176 ? -28.693 15.436 42.484 1.00 88.56 176 ASP A CA 1
ATOM 1396 C C . ASP A 1 176 ? -28.347 14.064 43.104 1.00 88.56 176 ASP A C 1
ATOM 1398 O O . ASP A 1 176 ? -29.150 13.445 43.820 1.00 88.56 176 ASP A O 1
ATOM 1402 N N . PRO A 1 177 ? -27.122 13.564 42.864 1.00 87.06 177 PRO A N 1
ATOM 1403 C CA . PRO A 1 177 ? -26.698 12.259 43.359 1.00 87.06 177 PRO A CA 1
ATOM 1404 C C . PRO A 1 177 ? -26.542 12.234 44.888 1.00 87.06 177 PRO A C 1
ATOM 1406 O O . PRO A 1 177 ? -26.647 11.168 45.509 1.00 87.06 177 PRO A O 1
ATOM 1409 N N . TYR A 1 178 ? -26.306 13.390 45.522 1.00 88.69 178 TYR A N 1
ATOM 1410 C CA . TYR A 1 178 ? -26.089 13.489 46.965 1.00 88.69 178 TYR A CA 1
ATOM 1411 C C . TYR A 1 178 ? -27.400 13.374 47.747 1.00 88.69 178 TYR A C 1
ATOM 1413 O O . TYR A 1 178 ? -27.450 12.610 48.721 1.00 88.69 178 TYR A O 1
ATOM 1421 N N . ALA A 1 179 ? -28.473 14.050 47.322 1.00 89.94 179 ALA A N 1
ATOM 1422 C CA . ALA A 1 179 ? -29.779 13.925 47.973 1.00 89.94 179 ALA A CA 1
ATOM 1423 C C . ALA A 1 179 ? -30.355 12.509 47.840 1.00 89.94 179 ALA A C 1
ATOM 1425 O O . ALA A 1 179 ? -30.823 11.938 48.831 1.00 89.94 179 ALA A O 1
ATOM 1426 N N . LEU A 1 180 ? -30.243 11.899 46.655 1.00 88.38 180 LEU A N 1
ATOM 1427 C CA . LEU A 1 180 ? -30.685 10.522 46.416 1.00 88.38 180 LEU A CA 1
ATOM 1428 C C . LEU A 1 180 ? -29.897 9.517 47.265 1.00 88.38 180 LEU A C 1
ATOM 1430 O O . LEU A 1 180 ? -30.489 8.677 47.946 1.00 88.38 180 LEU A O 1
ATOM 1434 N N . SER A 1 181 ? -28.568 9.655 47.321 1.00 90.19 181 SER A N 1
ATOM 1435 C CA . SER A 1 181 ? -27.716 8.823 48.180 1.00 90.19 181 SER A CA 1
ATOM 1436 C C . SER A 1 181 ? -28.063 8.971 49.664 1.00 90.19 181 SER A C 1
ATOM 1438 O O . SER A 1 181 ? -28.060 7.988 50.409 1.00 90.19 181 SER A O 1
ATOM 1440 N N . SER A 1 182 ? -28.377 10.187 50.114 1.00 92.38 182 SER A N 1
ATOM 1441 C CA . SER A 1 182 ? -28.801 10.455 51.491 1.00 92.38 182 SER A CA 1
ATOM 1442 C C . SER A 1 182 ? -30.126 9.757 51.825 1.00 92.38 182 SER A C 1
ATOM 1444 O O . SER A 1 182 ? -30.234 9.089 52.859 1.00 92.38 182 SER A O 1
ATOM 1446 N N . LEU A 1 183 ? -31.109 9.831 50.921 1.00 91.31 183 LEU A N 1
ATOM 1447 C CA . LEU A 1 183 ? -32.417 9.187 51.069 1.00 91.31 183 LEU A CA 1
ATOM 1448 C C . LEU A 1 183 ? -32.294 7.658 51.128 1.00 91.31 183 LEU A C 1
ATOM 1450 O O . LEU A 1 183 ? -32.846 7.025 52.032 1.00 91.31 183 LEU A O 1
ATOM 1454 N N . VAL A 1 184 ? -31.496 7.074 50.231 1.00 92.62 184 VAL A N 1
ATOM 1455 C CA . VAL A 1 184 ? -31.208 5.633 50.198 1.00 92.62 184 VAL A CA 1
ATOM 1456 C C . VAL A 1 184 ? -30.520 5.178 51.490 1.00 92.62 184 VAL A C 1
ATOM 1458 O O . VAL A 1 184 ? -30.962 4.225 52.132 1.00 92.62 184 VAL A O 1
ATOM 1461 N N . ARG A 1 185 ? -29.492 5.904 51.956 1.00 93.31 185 ARG A N 1
ATOM 1462 C CA . ARG A 1 185 ? -28.812 5.599 53.230 1.00 93.31 185 ARG A CA 1
ATOM 1463 C C . ARG A 1 185 ? -29.756 5.696 54.426 1.00 93.31 185 ARG A C 1
ATOM 1465 O O . ARG A 1 185 ? -29.635 4.901 55.357 1.00 93.31 185 ARG A O 1
ATOM 1472 N N . LYS A 1 186 ? -30.688 6.654 54.430 1.00 95.38 186 LYS A N 1
ATOM 1473 C CA . LYS A 1 186 ? -31.695 6.787 55.492 1.00 95.38 186 LYS A CA 1
ATOM 1474 C C . LYS A 1 186 ? -32.611 5.563 55.534 1.00 95.38 186 LYS A C 1
ATOM 1476 O O . LYS A 1 186 ? -32.821 5.027 56.620 1.00 95.38 186 LYS A 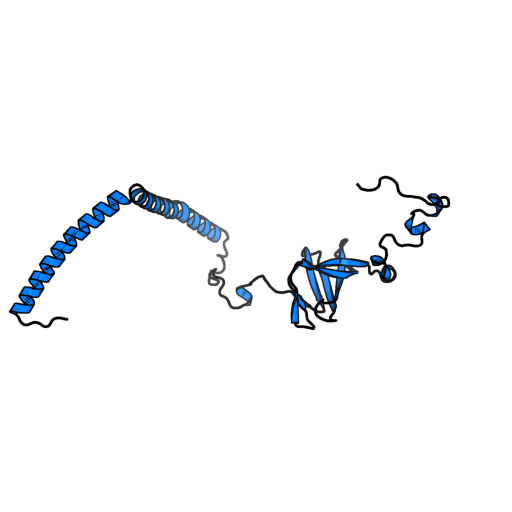O 1
ATOM 1481 N N . ARG A 1 187 ? -33.082 5.090 54.375 1.00 95.69 187 ARG A N 1
ATOM 1482 C CA . ARG A 1 187 ? -33.897 3.872 54.260 1.00 95.69 187 ARG A CA 1
ATOM 1483 C C . ARG A 1 187 ? -33.141 2.635 54.752 1.00 95.69 187 ARG A C 1
ATOM 1485 O O . ARG A 1 187 ? -33.627 1.965 55.659 1.00 95.69 187 ARG A O 1
ATOM 1492 N N . PHE A 1 188 ? -31.913 2.413 54.278 1.00 95.88 188 PHE A N 1
ATOM 1493 C CA . PHE A 1 188 ? -31.099 1.271 54.713 1.00 95.88 188 PHE A CA 1
ATOM 1494 C C . PHE A 1 188 ? -30.782 1.282 56.212 1.00 95.88 188 PHE A C 1
ATOM 1496 O O . PHE A 1 188 ? -30.706 0.228 56.835 1.00 95.88 188 PHE A O 1
ATOM 1503 N N . ARG A 1 189 ? -30.621 2.457 56.837 1.00 95.19 189 ARG A N 1
ATOM 1504 C CA . ARG A 1 189 ? -30.443 2.549 58.299 1.00 95.19 189 ARG A CA 1
ATOM 1505 C C . ARG A 1 189 ? -31.683 2.096 59.067 1.00 95.19 189 ARG A C 1
ATOM 1507 O O . ARG A 1 189 ? -31.532 1.512 60.136 1.00 95.19 189 ARG A O 1
ATOM 1514 N N . VAL A 1 190 ? -32.881 2.397 58.564 1.00 96.12 190 VAL A N 1
ATOM 1515 C CA . VAL A 1 190 ? -34.144 1.959 59.179 1.00 96.12 190 VAL A CA 1
ATOM 1516 C C . VAL A 1 190 ? -34.327 0.459 58.981 1.00 96.12 190 VAL A C 1
ATOM 1518 O O . VAL A 1 190 ? -34.549 -0.250 59.957 1.00 96.12 190 VAL A O 1
ATOM 1521 N N . GLU A 1 191 ? -34.142 -0.033 57.755 1.00 95.31 191 GLU A N 1
ATOM 1522 C CA . GLU A 1 191 ? -34.230 -1.464 57.437 1.00 95.31 191 GLU A CA 1
ATOM 1523 C C . GLU A 1 191 ? -33.233 -2.282 58.269 1.00 95.31 191 GLU A C 1
ATOM 1525 O O . GLU A 1 191 ? -33.636 -3.237 58.924 1.00 95.31 191 GLU A O 1
ATOM 1530 N N . LYS A 1 192 ? -31.974 -1.836 58.384 1.00 95.38 192 LYS A N 1
ATOM 1531 C CA . LYS A 1 192 ? -30.960 -2.493 59.223 1.00 95.38 192 LYS A CA 1
ATOM 1532 C C . LYS A 1 192 ? -31.349 -2.549 60.703 1.00 95.38 192 LYS A C 1
ATOM 1534 O O . LYS A 1 192 ? -31.023 -3.521 61.375 1.00 95.38 192 LYS A O 1
ATOM 1539 N N . LYS A 1 193 ? -32.018 -1.518 61.235 1.00 95.50 193 LYS A N 1
ATOM 1540 C CA . LYS A 1 193 ? -32.503 -1.529 62.627 1.00 95.50 193 LYS A CA 1
ATOM 1541 C C . LYS A 1 193 ? -33.618 -2.552 62.820 1.00 95.50 193 LYS A C 1
ATOM 1543 O O . LYS A 1 193 ? -33.575 -3.289 63.796 1.00 95.50 193 LYS A O 1
ATOM 1548 N N . ILE A 1 194 ? -34.573 -2.604 61.891 1.00 95.62 194 ILE A N 1
ATOM 1549 C CA . ILE A 1 194 ? -35.672 -3.579 61.917 1.00 95.62 194 ILE A CA 1
ATOM 1550 C C . ILE A 1 194 ? -35.111 -4.999 61.804 1.00 95.62 194 ILE A C 1
ATOM 1552 O O . ILE A 1 194 ? -35.506 -5.885 62.550 1.00 95.62 194 ILE A O 1
ATOM 1556 N N . GLU A 1 195 ? -34.162 -5.216 60.898 1.00 93.25 195 GLU A N 1
ATOM 1557 C CA . GLU A 1 195 ? -33.530 -6.518 60.705 1.00 93.25 195 GLU A CA 1
ATOM 1558 C C . GLU A 1 195 ? -32.705 -6.943 61.926 1.00 93.25 195 GLU A C 1
ATOM 1560 O O . GLU A 1 195 ? -32.778 -8.093 62.339 1.00 93.25 195 GLU A O 1
ATOM 1565 N N . ALA A 1 196 ? -31.976 -6.016 62.556 1.00 93.94 196 ALA A N 1
ATOM 1566 C CA . ALA A 1 196 ? -31.254 -6.290 63.796 1.00 93.94 196 ALA A CA 1
ATOM 1567 C C . ALA A 1 196 ? -32.196 -6.625 64.965 1.00 93.94 196 ALA A C 1
ATOM 1569 O O . ALA A 1 196 ? -31.870 -7.495 65.766 1.00 93.94 196 ALA A O 1
ATOM 1570 N N . GLN A 1 197 ? -33.358 -5.967 65.056 1.00 93.69 197 GLN A N 1
ATOM 1571 C CA . GLN A 1 197 ? -34.386 -6.295 66.050 1.00 93.69 197 GLN A CA 1
ATOM 1572 C C . GLN A 1 197 ? -34.961 -7.693 65.817 1.00 93.69 197 GLN A C 1
ATOM 1574 O O . GLN A 1 197 ? -35.002 -8.480 66.754 1.00 93.69 197 GLN A O 1
ATOM 1579 N N . LYS A 1 198 ? -35.311 -8.028 64.570 1.00 93.56 198 LYS A N 1
ATOM 1580 C CA . LYS A 1 198 ? -35.780 -9.373 64.206 1.00 93.56 198 LYS A CA 1
ATOM 1581 C C . LYS A 1 198 ? -34.740 -10.446 64.509 1.00 93.56 198 LYS A C 1
ATOM 1583 O O . LYS A 1 198 ? -35.077 -11.433 65.137 1.00 93.56 198 LYS A O 1
ATOM 1588 N N . ARG A 1 199 ? -33.471 -10.223 64.144 1.00 90.06 199 ARG A N 1
ATOM 1589 C CA . ARG A 1 199 ? -32.382 -11.153 64.485 1.00 90.06 199 ARG A CA 1
ATOM 1590 C C . ARG A 1 199 ? -32.251 -11.335 65.992 1.00 90.06 199 ARG A C 1
ATOM 1592 O O . ARG A 1 199 ? -32.159 -12.461 66.443 1.00 90.06 199 ARG A O 1
ATOM 1599 N N . ALA A 1 200 ? -32.303 -10.253 66.770 1.00 91.38 200 ALA A N 1
ATOM 1600 C CA . ALA A 1 200 ? -32.246 -10.357 68.225 1.00 91.38 200 ALA A CA 1
ATOM 1601 C C . ALA A 1 200 ? -33.437 -11.149 68.796 1.00 91.38 200 ALA A C 1
ATOM 1603 O O . ALA A 1 200 ? -33.249 -11.978 69.681 1.00 91.38 200 ALA A O 1
ATOM 1604 N N . GLU A 1 201 ? -34.654 -10.922 68.291 1.00 91.44 201 GLU A N 1
ATOM 1605 C CA . GLU A 1 201 ? -35.845 -11.699 68.659 1.00 91.44 201 GLU A CA 1
ATOM 1606 C C . GLU A 1 201 ? -35.682 -13.182 68.296 1.00 91.44 201 GLU A C 1
ATOM 1608 O O . GLU A 1 201 ? -35.879 -14.042 69.159 1.00 91.44 201 GLU A O 1
ATOM 1613 N N . ASP A 1 202 ? -35.244 -13.476 67.072 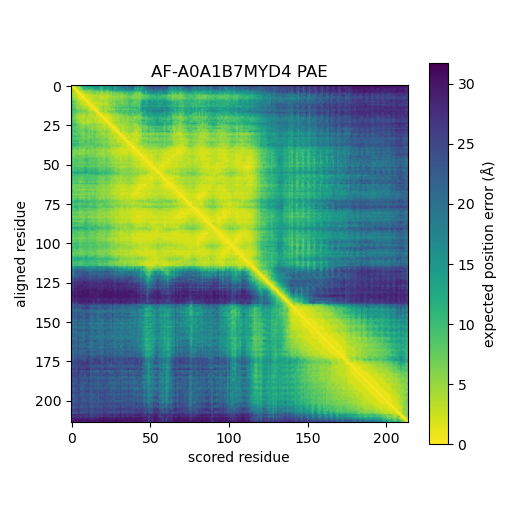1.00 88.44 202 ASP A N 1
ATOM 1614 C CA . ASP A 1 202 ? -34.978 -14.829 66.583 1.00 88.44 202 ASP A CA 1
ATOM 1615 C C . ASP A 1 202 ? -33.896 -15.526 67.425 1.00 88.44 202 ASP A C 1
ATOM 1617 O O . ASP A 1 202 ? -34.087 -16.670 67.831 1.00 88.44 202 ASP A O 1
ATOM 1621 N N . ASP A 1 203 ? -32.807 -14.835 67.774 1.00 87.31 203 ASP A N 1
ATOM 1622 C CA . ASP A 1 203 ? -31.722 -15.358 68.614 1.00 87.31 203 ASP A CA 1
ATOM 1623 C C . ASP A 1 203 ? -32.211 -15.647 70.043 1.00 87.31 203 ASP A C 1
ATOM 1625 O O . ASP A 1 203 ? -31.902 -16.696 70.616 1.00 87.31 203 ASP A O 1
ATOM 1629 N N . THR A 1 204 ? -33.057 -14.780 70.621 1.00 88.62 204 THR A N 1
ATOM 1630 C CA . THR A 1 204 ? -33.670 -15.068 71.932 1.00 88.62 204 THR A CA 1
ATOM 1631 C C . THR A 1 204 ? -34.603 -16.276 71.890 1.00 88.62 204 THR A C 1
ATOM 1633 O O . THR A 1 204 ? -34.699 -17.022 72.868 1.00 88.62 204 THR A O 1
ATOM 1636 N N . LEU A 1 205 ? -35.304 -16.481 70.773 1.00 86.38 205 LEU A N 1
ATOM 1637 C CA . LEU A 1 205 ? -36.217 -17.599 70.583 1.00 86.38 205 LEU A CA 1
ATOM 1638 C C . LEU A 1 205 ? -35.430 -18.899 70.370 1.00 86.38 205 LEU A C 1
ATOM 1640 O O . LEU A 1 205 ? -35.719 -19.891 71.039 1.00 86.38 205 LEU A O 1
ATOM 1644 N N . LYS A 1 206 ? -34.370 -18.876 69.553 1.00 84.44 206 LYS A N 1
ATOM 1645 C CA . LYS A 1 206 ? -33.418 -19.987 69.396 1.00 84.44 206 LYS A CA 1
ATOM 1646 C C . LYS A 1 206 ? -32.817 -20.413 70.735 1.00 84.44 206 LYS A C 1
ATOM 1648 O O . LYS A 1 206 ? -32.851 -21.600 71.051 1.00 84.44 206 LYS A O 1
ATOM 1653 N N . GLY A 1 207 ? -32.373 -19.460 71.559 1.00 84.56 207 GLY A N 1
ATOM 1654 C CA . GLY A 1 207 ? -31.826 -19.736 72.892 1.00 84.56 207 GLY A CA 1
ATOM 1655 C C . GLY A 1 207 ? -32.838 -20.359 73.863 1.00 84.56 207 GLY A C 1
ATOM 1656 O O . GLY A 1 207 ? -32.478 -21.232 74.649 1.00 84.56 207 GLY A O 1
ATOM 1657 N N . LYS A 1 208 ? -34.120 -19.973 73.788 1.00 85.50 208 LYS A N 1
ATOM 1658 C CA . LYS A 1 208 ? -35.194 -20.583 74.598 1.00 85.50 208 LYS A CA 1
ATOM 1659 C C . LYS A 1 208 ? -35.529 -22.015 74.175 1.00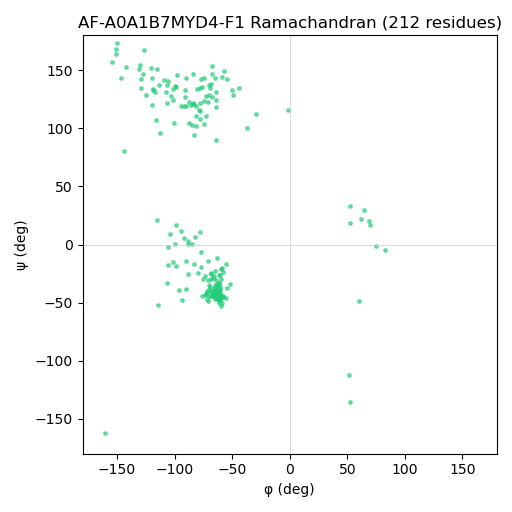 85.50 208 LYS A C 1
ATOM 1661 O O . LYS A 1 208 ? -35.879 -22.818 75.034 1.00 85.50 208 LYS A O 1
ATOM 1666 N N . TYR A 1 209 ? -35.450 -22.320 72.880 1.00 85.12 209 TYR A N 1
ATOM 1667 C CA . TYR A 1 209 ? -35.804 -23.632 72.326 1.00 85.12 209 TYR A CA 1
ATOM 1668 C C . TYR A 1 209 ? -34.595 -24.547 72.057 1.00 85.12 209 TYR A C 1
ATOM 1670 O O . TYR A 1 209 ? -34.789 -25.675 71.613 1.00 85.12 209 TYR A O 1
ATOM 1678 N N . GLY A 1 210 ? -33.365 -24.099 72.343 1.00 80.75 210 GLY A N 1
ATOM 1679 C CA . GLY A 1 210 ? -32.141 -24.893 72.175 1.00 80.75 210 GLY A CA 1
ATOM 1680 C C . GLY A 1 210 ? -31.833 -25.267 70.721 1.00 80.75 210 GLY A C 1
ATOM 1681 O O . GLY A 1 210 ? -31.277 -26.334 70.470 1.00 80.75 210 GLY A O 1
ATOM 1682 N N . LEU A 1 211 ? -32.242 -24.428 69.764 1.00 77.12 211 LEU A N 1
ATOM 1683 C CA . LEU A 1 211 ? -32.020 -24.663 68.334 1.00 77.12 211 LEU A CA 1
ATOM 1684 C C . LEU A 1 211 ? -30.559 -24.335 67.950 1.00 77.12 211 LEU A C 1
ATOM 1686 O O . LEU A 1 211 ? -30.012 -23.373 68.488 1.00 77.12 211 LEU A O 1
ATOM 1690 N N . PRO A 1 212 ? -29.926 -25.101 67.039 1.00 75.19 212 PRO A N 1
ATOM 1691 C CA . PRO A 1 212 ? -28.530 -24.888 66.648 1.00 75.19 212 PRO A CA 1
ATOM 1692 C C . PRO A 1 212 ? -28.319 -23.571 65.876 1.00 75.19 212 PRO A C 1
ATOM 1694 O O . PRO A 1 212 ? -29.195 -23.120 65.134 1.00 75.19 212 PRO A O 1
ATOM 1697 N N . GLU A 1 213 ? -27.147 -22.960 66.072 1.00 65.06 213 GLU A N 1
ATOM 1698 C CA . GLU A 1 213 ? -26.657 -21.802 65.314 1.00 65.06 213 GLU A CA 1
ATOM 1699 C C . GLU A 1 213 ? -25.919 -22.297 64.059 1.00 65.06 213 GLU A C 1
ATOM 1701 O O . GLU A 1 213 ? -24.797 -22.784 64.171 1.00 65.06 213 GLU A O 1
ATOM 1706 N N . ASP A 1 214 ? -26.552 -22.183 62.888 1.00 56.16 214 ASP A N 1
ATOM 1707 C CA . ASP A 1 214 ? -25.879 -22.227 61.579 1.00 56.16 214 ASP A CA 1
ATOM 1708 C C . ASP A 1 214 ? -25.700 -20.800 61.030 1.00 56.16 214 ASP A C 1
ATOM 1710 O O . ASP A 1 214 ? -26.661 -19.994 61.154 1.00 56.16 214 ASP A O 1
#

Mean predicted aligned error: 13.76 Å

Sequence (214 aa):
MQGFNKYYPPDYDPDKHTSLNAYRGKHALGDRARKLDKGILITRFELPFNIWCGTCNNHIGMGVRYNAEKKKVGAYYSTPIYSFRCKCHLCDGWFEIQTDPKNTRYVVVSGARQKDEDWDPEENGGFAIHDTEGKAGPADPLAALEKTTDAQNHATKVQIPRLEALQGVSDHYGNDPYALSSLVRKRFRVEKKIEAQKRAEDDTLKGKYGLPED

Radius of gyration: 39.09 Å; Cα contacts (8 Å, |Δi|>4): 222; chains: 1; bounding box: 75×55×106 Å

pLDDT: mean 86.89, std 11.85, range [48.56, 97.0]